Protein AF-A0A7C5WWR6-F1 (afdb_monomer_lite)

Structure (mmCIF, N/CA/C/O backbone):
data_AF-A0A7C5WWR6-F1
#
_entry.id   AF-A0A7C5WWR6-F1
#
loop_
_atom_site.group_PDB
_atom_site.id
_atom_site.type_symbol
_atom_site.label_atom_id
_atom_site.label_alt_id
_atom_site.label_comp_id
_atom_site.label_asym_id
_atom_site.label_entity_id
_atom_site.label_seq_id
_atom_site.pdbx_PDB_ins_code
_atom_site.Cartn_x
_atom_site.Cartn_y
_atom_site.Cartn_z
_atom_site.occupancy
_atom_site.B_iso_or_equiv
_atom_site.auth_seq_id
_atom_site.auth_comp_id
_atom_site.auth_asym_id
_atom_site.auth_atom_id
_atom_site.pdbx_PDB_model_num
ATOM 1 N N . ILE A 1 1 ? 11.546 6.644 -13.800 1.00 79.38 1 ILE A N 1
ATOM 2 C CA . ILE A 1 1 ? 11.078 5.453 -14.559 1.00 79.38 1 ILE A CA 1
ATOM 3 C C . ILE A 1 1 ? 9.575 5.513 -14.790 1.00 79.38 1 ILE A C 1
ATOM 5 O O . ILE A 1 1 ? 9.173 5.461 -15.938 1.00 79.38 1 ILE A O 1
ATOM 9 N N . THR A 1 2 ? 8.762 5.650 -13.738 1.00 78.31 2 THR A N 1
ATOM 10 C CA . THR A 1 2 ? 7.289 5.642 -13.810 1.00 78.31 2 THR A CA 1
ATOM 11 C C . THR A 1 2 ? 6.730 6.646 -14.827 1.00 78.31 2 THR A C 1
ATOM 13 O O . THR A 1 2 ? 6.352 6.255 -15.925 1.00 78.31 2 THR A O 1
ATOM 16 N N . LYS A 1 3 ? 6.723 7.943 -14.511 1.00 72.75 3 LYS A N 1
ATOM 17 C CA . LYS A 1 3 ? 6.164 8.969 -15.404 1.00 72.75 3 LYS A CA 1
ATOM 18 C C . LYS A 1 3 ? 7.031 9.204 -16.639 1.00 72.75 3 LYS A C 1
ATOM 20 O O . LYS A 1 3 ? 6.541 9.127 -17.747 1.00 72.75 3 LYS A O 1
ATOM 25 N N . LEU A 1 4 ? 8.342 9.369 -16.459 1.00 82.75 4 LEU A N 1
ATOM 26 C CA . LEU A 1 4 ? 9.242 9.776 -17.549 1.00 82.75 4 LEU A CA 1
ATOM 27 C C . LEU A 1 4 ? 9.484 8.748 -18.665 1.00 82.75 4 LEU A C 1
ATOM 29 O O . LEU A 1 4 ? 9.979 9.137 -19.713 1.00 82.75 4 LEU A O 1
ATOM 33 N N . LEU A 1 5 ? 9.264 7.450 -18.422 1.00 87.94 5 LEU A N 1
ATOM 34 C CA . LEU A 1 5 ? 9.540 6.415 -19.431 1.00 87.94 5 LEU A CA 1
ATOM 35 C C . LEU A 1 5 ? 8.292 5.638 -19.822 1.00 87.94 5 LEU A C 1
ATOM 37 O O . LEU A 1 5 ? 8.119 5.341 -20.994 1.00 87.94 5 LEU A O 1
ATOM 41 N N . TYR A 1 6 ? 7.440 5.299 -18.853 1.00 89.38 6 TYR A N 1
ATOM 42 C CA . TYR A 1 6 ? 6.195 4.578 -19.126 1.00 89.38 6 TYR A CA 1
ATOM 43 C C . TYR A 1 6 ? 4.992 5.499 -19.333 1.00 89.38 6 TYR A C 1
ATOM 45 O O . TYR A 1 6 ? 3.981 5.039 -19.855 1.00 89.38 6 TYR A O 1
ATOM 53 N N . HIS A 1 7 ? 5.068 6.769 -18.915 1.00 88.50 7 HIS A N 1
ATOM 54 C CA . HIS A 1 7 ? 3.975 7.740 -19.050 1.00 88.50 7 HIS A CA 1
ATOM 55 C C . HIS A 1 7 ? 2.675 7.216 -18.409 1.00 88.50 7 HIS A C 1
ATOM 57 O O . HIS A 1 7 ? 1.573 7.336 -18.946 1.00 88.50 7 HIS A O 1
ATOM 63 N N . PHE A 1 8 ? 2.806 6.550 -17.253 1.00 86.19 8 PHE A N 1
ATOM 64 C CA . PHE A 1 8 ? 1.667 5.947 -16.563 1.00 86.19 8 PHE A CA 1
ATOM 65 C C . PHE A 1 8 ? 0.589 6.986 -16.246 1.00 86.19 8 PHE A C 1
ATOM 67 O O . PHE A 1 8 ? 0.842 7.949 -15.523 1.00 86.19 8 PHE A O 1
ATOM 74 N N . GLY A 1 9 ? -0.635 6.724 -16.711 1.00 79.25 9 GLY A N 1
ATOM 75 C CA . GLY A 1 9 ? -1.789 7.595 -16.480 1.00 79.25 9 GLY A CA 1
ATOM 76 C C . GLY A 1 9 ? -1.890 8.787 -17.436 1.00 79.25 9 GLY A C 1
ATOM 77 O O . GLY A 1 9 ? -2.778 9.613 -17.248 1.00 79.25 9 GLY A O 1
ATOM 78 N N . GLU A 1 10 ? -1.020 8.881 -18.443 1.00 86.38 10 GLU A N 1
ATOM 79 C CA . GLU A 1 10 ? -1.133 9.863 -19.525 1.00 86.38 10 GLU A CA 1
ATOM 80 C C . GLU A 1 10 ? -1.981 9.321 -20.686 1.00 86.38 10 GLU A C 1
ATOM 82 O O . GLU A 1 10 ? -2.217 8.117 -20.791 1.00 86.38 10 GLU A O 1
ATOM 87 N N . ALA A 1 11 ? -2.421 10.211 -21.585 1.00 86.44 11 ALA A N 1
ATOM 88 C CA . ALA A 1 11 ? -3.223 9.843 -22.758 1.00 86.44 11 ALA A CA 1
ATOM 89 C C . ALA A 1 11 ? -2.514 8.831 -23.680 1.00 86.44 11 ALA A C 1
ATOM 91 O O . ALA A 1 11 ? -3.168 8.036 -24.356 1.00 86.44 11 ALA A O 1
ATOM 92 N N . HIS A 1 12 ? -1.178 8.849 -23.686 1.00 86.06 12 HIS A N 1
ATOM 93 C CA . HIS A 1 12 ? -0.341 7.985 -24.510 1.00 86.06 12 HIS A CA 1
ATOM 94 C C . HIS A 1 12 ? 0.735 7.302 -23.648 1.00 86.06 12 HIS A C 1
ATOM 96 O O . HIS A 1 12 ? 1.864 7.791 -23.583 1.00 86.06 12 HIS A O 1
ATOM 102 N N . PRO A 1 13 ? 0.403 6.190 -22.962 1.00 88.25 13 PRO A N 1
ATOM 103 C CA . PRO A 1 13 ? 1.388 5.413 -22.219 1.00 88.25 13 PRO A CA 1
ATOM 104 C C . PRO A 1 13 ? 2.408 4.772 -23.169 1.00 88.25 13 PRO A C 1
ATOM 106 O O . PRO A 1 13 ? 2.087 4.406 -24.301 1.00 88.25 13 PRO A O 1
ATOM 109 N N . ALA A 1 14 ? 3.634 4.591 -22.687 1.00 89.62 14 ALA A N 1
ATOM 110 C CA . ALA A 1 14 ? 4.753 4.080 -23.468 1.00 89.62 14 ALA A CA 1
ATOM 111 C C . ALA A 1 14 ? 5.254 2.726 -22.945 1.00 89.62 14 ALA A C 1
ATOM 113 O O . ALA A 1 14 ? 5.143 2.409 -21.760 1.00 89.62 14 ALA A O 1
ATOM 114 N N . SER A 1 15 ? 5.845 1.938 -23.846 1.00 91.75 15 SER A N 1
ATOM 115 C CA . SER A 1 15 ? 6.602 0.726 -23.518 1.00 91.75 15 SER A CA 1
ATOM 116 C C . SER A 1 15 ? 8.089 1.001 -23.790 1.00 91.75 15 SER A C 1
ATOM 118 O O . SER A 1 15 ? 8.543 0.876 -24.930 1.00 91.75 15 SER A O 1
ATOM 120 N N . PRO A 1 16 ? 8.844 1.487 -22.788 1.00 90.38 16 PRO A N 1
ATOM 121 C CA . PRO A 1 16 ? 10.251 1.824 -22.949 1.00 90.38 16 PRO A CA 1
ATOM 122 C C . PRO A 1 16 ?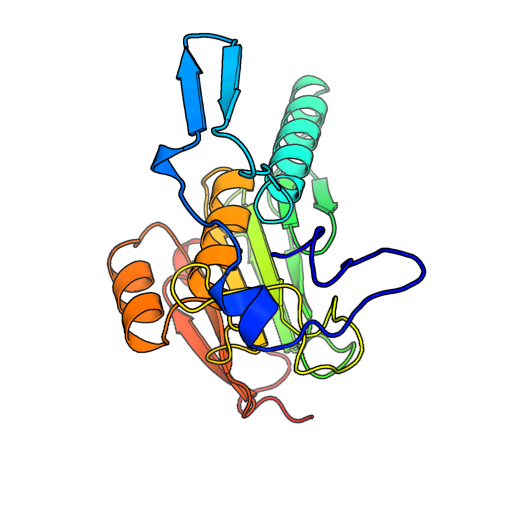 11.101 0.572 -23.174 1.00 90.38 16 PRO A C 1
ATOM 124 O O . PRO A 1 16 ? 10.865 -0.485 -22.585 1.00 90.38 16 PRO A O 1
ATOM 127 N N . ASP A 1 17 ? 12.145 0.706 -23.989 1.00 90.56 17 ASP A N 1
ATOM 128 C CA . ASP A 1 17 ? 13.086 -0.385 -24.204 1.00 90.56 17 ASP A CA 1
ATOM 129 C C . ASP A 1 17 ? 13.947 -0.673 -22.953 1.00 90.56 17 ASP A C 1
ATOM 131 O O . ASP A 1 17 ? 14.063 0.122 -22.011 1.00 90.56 17 ASP A O 1
ATOM 135 N N . LYS A 1 18 ? 14.593 -1.846 -22.943 1.00 86.81 18 LYS A N 1
ATOM 136 C CA . LYS A 1 18 ? 15.440 -2.275 -21.818 1.00 86.81 18 LYS A CA 1
ATOM 137 C C . LYS A 1 18 ? 16.597 -1.311 -21.546 1.00 86.81 18 LYS A C 1
ATOM 139 O O . LYS A 1 18 ? 16.983 -1.149 -20.390 1.00 86.81 18 LYS A O 1
ATOM 144 N N . LYS A 1 19 ? 17.152 -0.683 -22.585 1.00 89.88 19 LYS A N 1
ATOM 145 C CA . LYS A 1 19 ? 18.302 0.220 -22.467 1.00 89.88 19 LYS A CA 1
ATOM 146 C C . LYS A 1 19 ? 17.891 1.513 -21.760 1.00 89.88 19 LYS A C 1
ATOM 148 O O . LYS A 1 19 ? 18.599 1.963 -20.863 1.00 89.88 19 LYS A O 1
ATOM 153 N N . ALA A 1 20 ? 16.727 2.066 -22.091 1.00 90.69 20 ALA A N 1
ATOM 154 C CA . ALA A 1 20 ? 16.145 3.228 -21.431 1.00 90.69 20 ALA A CA 1
ATOM 155 C C . ALA A 1 20 ? 15.875 2.958 -19.942 1.00 90.69 20 ALA A C 1
ATOM 157 O O . ALA A 1 20 ? 16.211 3.787 -19.097 1.00 90.69 20 ALA A O 1
ATOM 158 N N . LEU A 1 21 ? 15.343 1.777 -19.604 1.00 89.25 21 LEU A N 1
ATOM 159 C CA . LEU A 1 21 ? 15.107 1.371 -18.212 1.00 89.25 21 LEU A CA 1
ATOM 160 C C . LEU A 1 21 ? 16.404 1.213 -17.413 1.00 89.25 21 LEU A C 1
ATOM 162 O O . LEU A 1 21 ? 16.495 1.692 -16.282 1.00 89.25 21 LEU A O 1
ATOM 166 N N . GLN A 1 22 ? 17.419 0.577 -17.998 1.00 86.06 22 GLN A N 1
ATOM 167 C CA . GLN A 1 22 ? 18.720 0.382 -17.351 1.00 86.06 22 GLN A CA 1
ATOM 168 C C . GLN A 1 22 ? 19.437 1.713 -17.103 1.00 86.06 22 GLN A C 1
ATOM 170 O O . GLN A 1 22 ? 19.956 1.929 -16.005 1.00 86.06 22 GLN A O 1
ATOM 175 N N . ASN A 1 23 ? 19.387 2.620 -18.081 1.00 89.19 23 ASN A N 1
ATOM 176 C CA . ASN A 1 23 ? 20.006 3.944 -18.011 1.00 89.19 23 ASN A CA 1
ATOM 177 C C . ASN A 1 23 ? 19.227 4.942 -17.145 1.00 89.19 23 ASN A C 1
ATOM 179 O O . ASN A 1 23 ? 19.713 6.046 -16.886 1.00 89.19 23 ASN A O 1
ATOM 183 N N . ALA A 1 24 ? 18.020 4.591 -16.698 1.00 88.50 24 ALA A N 1
ATOM 184 C CA . ALA A 1 24 ? 17.224 5.468 -15.865 1.00 88.50 24 ALA A CA 1
ATOM 185 C C . ALA A 1 24 ? 17.928 5.732 -14.529 1.00 88.50 24 ALA A C 1
ATOM 187 O O . ALA A 1 24 ? 18.206 4.807 -13.754 1.00 88.50 24 ALA A O 1
ATOM 188 N N . LYS A 1 25 ? 18.160 7.016 -14.238 1.00 87.12 25 LYS A N 1
ATOM 189 C CA . LYS A 1 25 ? 18.700 7.455 -12.952 1.00 87.12 25 LYS A CA 1
ATOM 190 C C . LYS A 1 25 ? 17.734 7.105 -11.825 1.00 87.12 25 LYS A C 1
ATOM 192 O O . LYS A 1 25 ? 16.543 7.415 -11.881 1.00 87.12 25 LYS A O 1
ATOM 197 N N . ARG A 1 26 ? 18.273 6.440 -10.807 1.00 87.38 26 ARG A N 1
ATOM 198 C CA . ARG A 1 26 ? 17.562 5.944 -9.630 1.00 87.38 26 ARG A CA 1
ATOM 199 C C . ARG A 1 26 ? 18.498 6.082 -8.439 1.00 87.38 26 ARG A C 1
ATOM 201 O O . ARG A 1 26 ? 19.376 5.247 -8.255 1.00 87.38 26 ARG A O 1
ATOM 208 N N . ASN A 1 27 ? 18.352 7.154 -7.678 1.00 87.94 27 ASN A N 1
ATOM 209 C CA . ASN A 1 27 ? 19.149 7.342 -6.479 1.00 87.94 27 ASN A CA 1
ATOM 210 C C . ASN A 1 27 ? 18.347 8.128 -5.448 1.00 87.94 27 ASN A C 1
ATOM 212 O O . ASN A 1 27 ? 18.032 9.291 -5.686 1.00 87.94 27 ASN A O 1
ATOM 216 N N . ILE A 1 28 ? 18.017 7.487 -4.327 1.00 89.06 28 ILE A N 1
ATOM 217 C CA . ILE A 1 28 ? 17.322 8.160 -3.228 1.00 89.06 28 ILE A CA 1
ATOM 218 C C . ILE A 1 28 ? 18.249 9.127 -2.484 1.00 89.06 28 ILE A C 1
ATOM 220 O O . ILE A 1 28 ? 17.787 10.156 -2.012 1.00 89.06 28 ILE A O 1
ATOM 224 N N . GLU A 1 29 ? 19.559 8.863 -2.480 1.00 92.69 29 GLU A N 1
ATOM 225 C CA . GLU A 1 29 ? 20.577 9.755 -1.906 1.00 92.69 29 GLU A CA 1
ATOM 226 C C . GLU A 1 29 ? 20.778 11.025 -2.748 1.00 92.69 29 GLU A C 1
ATOM 228 O O . GLU A 1 29 ? 21.385 11.987 -2.295 1.00 92.69 29 GLU A O 1
ATOM 233 N N . GLY A 1 30 ? 20.238 11.054 -3.972 1.00 92.75 30 GLY A N 1
ATOM 234 C CA . GLY A 1 30 ? 20.200 12.252 -4.809 1.00 92.75 30 GLY A CA 1
ATOM 235 C C . GLY A 1 30 ? 19.080 13.228 -4.436 1.00 92.75 30 GLY A C 1
ATOM 236 O O . GLY A 1 30 ? 18.842 14.172 -5.189 1.00 92.75 30 GLY A O 1
ATOM 237 N N . ILE A 1 31 ? 18.349 12.982 -3.343 1.00 94.69 31 ILE A N 1
ATOM 238 C CA . ILE A 1 31 ? 17.345 13.886 -2.773 1.00 94.69 31 ILE A CA 1
ATOM 239 C C . ILE A 1 31 ? 17.930 14.488 -1.496 1.00 94.69 31 ILE A C 1
ATOM 241 O O . ILE A 1 31 ? 18.272 13.772 -0.560 1.00 94.69 31 ILE A O 1
ATOM 245 N N . HIS A 1 32 ? 18.001 15.814 -1.454 1.00 95.06 32 HIS A N 1
ATOM 246 C CA . HIS A 1 32 ? 18.560 16.588 -0.351 1.00 95.06 32 HIS A CA 1
ATOM 247 C C . HIS A 1 32 ? 17.439 17.386 0.308 1.00 95.06 32 HIS A C 1
ATOM 249 O O . HIS A 1 32 ? 16.695 18.086 -0.386 1.00 95.06 32 HIS A O 1
ATOM 255 N N . ILE A 1 33 ? 17.320 17.282 1.629 1.00 95.69 33 ILE A N 1
ATOM 256 C CA . ILE A 1 33 ? 16.304 17.978 2.423 1.00 95.69 33 ILE A CA 1
ATOM 257 C C . ILE A 1 33 ? 17.025 18.857 3.444 1.00 95.69 33 ILE A C 1
ATOM 259 O O . ILE A 1 33 ? 17.816 18.348 4.235 1.00 95.69 33 ILE A O 1
ATOM 263 N N . ASP A 1 34 ? 16.740 20.157 3.419 1.00 96.00 34 ASP A N 1
ATOM 264 C CA . ASP A 1 34 ? 17.253 21.145 4.370 1.00 96.00 34 ASP A CA 1
ATOM 265 C C . ASP A 1 34 ? 16.095 22.019 4.872 1.00 96.00 34 ASP A C 1
ATOM 267 O O . ASP A 1 34 ? 15.574 22.880 4.156 1.00 96.00 34 ASP A O 1
ATOM 271 N N . GLY A 1 35 ? 15.619 21.724 6.084 1.00 94.81 35 GLY A N 1
ATOM 272 C CA . GLY A 1 35 ? 14.409 22.322 6.642 1.00 94.81 35 GLY A CA 1
ATOM 273 C C . GLY A 1 35 ? 13.193 22.109 5.733 1.00 94.81 35 GLY A C 1
ATOM 274 O O . GLY A 1 35 ? 12.715 20.990 5.558 1.00 94.81 35 GLY A O 1
ATOM 275 N N . THR A 1 36 ? 12.684 23.199 5.159 1.00 94.12 36 THR A N 1
ATOM 276 C CA . THR A 1 36 ? 11.547 23.204 4.220 1.00 94.12 36 THR A CA 1
ATOM 277 C C . THR A 1 36 ? 11.968 23.194 2.748 1.00 94.12 36 THR A C 1
ATOM 279 O O . THR A 1 36 ? 11.109 23.174 1.866 1.00 94.12 36 THR A O 1
ATOM 282 N N . SER A 1 37 ? 13.271 23.207 2.463 1.00 95.25 37 SER A N 1
ATOM 283 C CA . SER A 1 37 ? 13.810 23.186 1.105 1.00 95.25 37 SER A CA 1
ATOM 284 C C . SER A 1 37 ? 14.134 21.760 0.670 1.00 95.25 37 SER A C 1
ATOM 286 O O . SER A 1 37 ? 14.788 21.007 1.390 1.00 95.25 37 SER A O 1
ATOM 288 N N . ILE A 1 38 ? 13.703 21.395 -0.540 1.00 95.06 38 ILE A N 1
ATOM 289 C CA . ILE A 1 38 ? 14.001 20.099 -1.162 1.00 95.06 38 ILE A CA 1
ATOM 290 C C . ILE A 1 38 ? 14.720 20.350 -2.486 1.00 95.06 38 ILE A C 1
ATOM 292 O O . ILE A 1 38 ? 14.221 21.082 -3.343 1.00 95.06 38 ILE A O 1
ATOM 296 N N . ARG A 1 39 ? 15.878 19.712 -2.677 1.00 94.62 39 ARG A N 1
ATOM 297 C CA . ARG A 1 39 ? 16.645 19.739 -3.931 1.00 94.62 39 ARG A CA 1
ATOM 298 C C . ARG A 1 39 ? 16.892 18.316 -4.417 1.00 94.62 39 ARG A C 1
ATOM 300 O O . ARG A 1 39 ? 17.170 17.431 -3.614 1.00 94.62 39 ARG A O 1
ATOM 307 N N . SER A 1 40 ? 16.846 18.097 -5.729 1.00 94.69 40 SER A N 1
ATOM 308 C CA . SER A 1 40 ? 17.265 16.832 -6.335 1.00 94.69 40 SER A CA 1
ATOM 309 C C . SER A 1 40 ? 18.478 17.010 -7.245 1.00 94.69 40 SER A C 1
ATOM 311 O O . SER A 1 40 ? 18.705 18.074 -7.829 1.00 94.69 40 SER A O 1
ATOM 313 N N . ASP A 1 41 ? 19.275 15.955 -7.368 1.00 94.06 41 ASP A N 1
ATOM 314 C CA . ASP A 1 41 ? 20.349 15.889 -8.349 1.00 94.06 41 ASP A CA 1
ATOM 315 C C . ASP A 1 41 ? 19.797 15.882 -9.781 1.00 94.06 41 ASP A C 1
ATOM 317 O O . ASP A 1 41 ? 18.680 15.435 -10.061 1.00 94.06 41 ASP A O 1
ATOM 321 N N . LYS A 1 42 ? 20.616 16.335 -10.739 1.00 90.00 42 LYS A N 1
ATOM 322 C CA . LYS A 1 42 ? 20.213 16.440 -12.147 1.00 90.00 42 LYS A CA 1
ATOM 323 C C . LYS A 1 42 ? 19.708 15.100 -12.694 1.00 90.00 42 LYS A C 1
ATOM 325 O O . LYS A 1 42 ? 20.470 14.136 -12.834 1.00 90.00 42 LYS A O 1
ATOM 330 N N . GLY A 1 43 ? 18.444 15.085 -13.113 1.00 85.56 43 GLY A N 1
ATOM 331 C CA . GLY A 1 43 ? 17.775 13.919 -13.695 1.00 85.56 43 GLY A CA 1
ATOM 332 C C . GLY A 1 43 ? 17.117 12.984 -12.674 1.00 85.56 43 GLY A C 1
ATOM 333 O O . GLY A 1 43 ? 16.598 11.947 -13.081 1.00 85.56 43 GLY A O 1
ATOM 334 N N . ILE A 1 44 ? 17.119 13.331 -11.382 1.00 88.94 44 ILE A N 1
ATOM 335 C CA . ILE A 1 44 ? 16.269 12.698 -10.368 1.00 88.94 44 ILE A CA 1
ATOM 336 C C . ILE A 1 44 ? 14.945 13.457 -10.294 1.00 88.94 44 ILE A C 1
ATOM 338 O O . ILE A 1 44 ? 14.912 14.664 -10.052 1.00 88.94 44 ILE A O 1
ATOM 342 N N . VAL A 1 45 ? 13.850 12.725 -10.492 1.00 87.81 45 VAL A N 1
ATOM 343 C CA . VAL A 1 45 ? 12.481 13.235 -10.387 1.00 87.81 45 VAL A CA 1
ATOM 344 C C . VAL A 1 45 ? 11.779 12.521 -9.247 1.00 87.81 45 VAL A C 1
ATOM 346 O O . VAL A 1 45 ? 11.837 11.294 -9.151 1.00 87.81 45 VAL A O 1
ATOM 349 N N . ILE A 1 46 ? 11.118 13.304 -8.400 1.00 88.94 46 ILE A N 1
ATOM 350 C CA . ILE A 1 46 ? 10.352 12.809 -7.261 1.00 88.94 46 ILE A CA 1
ATOM 351 C C . ILE A 1 46 ? 8.934 12.488 -7.735 1.00 88.94 46 ILE A C 1
ATOM 353 O O . ILE A 1 46 ? 8.261 13.321 -8.340 1.00 88.94 46 ILE A O 1
ATOM 357 N N . ASP A 1 47 ? 8.486 11.269 -7.452 1.00 89.56 47 ASP A N 1
ATOM 358 C CA . ASP A 1 47 ? 7.123 10.809 -7.702 1.00 89.56 47 ASP A CA 1
ATOM 359 C C . ASP A 1 47 ? 6.562 10.235 -6.401 1.00 89.56 47 ASP A C 1
ATOM 361 O O . ASP A 1 47 ? 7.073 9.248 -5.875 1.00 89.56 47 ASP A O 1
ATOM 365 N N . LEU A 1 48 ? 5.517 10.873 -5.876 1.00 91.38 48 LEU A N 1
ATOM 366 C CA . LEU A 1 48 ? 4.874 10.484 -4.623 1.00 91.38 48 LEU A CA 1
ATOM 367 C C . LEU A 1 48 ? 3.701 9.518 -4.844 1.00 91.38 48 LEU A C 1
ATOM 369 O O . LEU A 1 48 ? 2.928 9.283 -3.922 1.00 91.38 48 LEU A O 1
ATOM 373 N N . GLY A 1 49 ? 3.530 8.938 -6.038 1.00 89.69 49 GLY A N 1
ATOM 374 C CA . GLY A 1 49 ? 2.388 8.066 -6.347 1.00 89.69 49 GLY A CA 1
ATOM 375 C C . GLY A 1 49 ? 2.212 6.851 -5.418 1.00 89.69 49 GLY A C 1
ATOM 376 O O . GLY A 1 49 ? 1.081 6.400 -5.225 1.00 89.69 49 GLY A O 1
ATOM 377 N N . GLY A 1 50 ? 3.303 6.358 -4.821 1.00 91.12 50 GLY A N 1
ATOM 378 C CA . GLY A 1 50 ? 3.307 5.222 -3.888 1.00 91.12 50 GLY A CA 1
ATOM 379 C C . GLY A 1 50 ? 3.087 5.569 -2.410 1.00 91.12 50 GLY A C 1
ATOM 380 O O . GLY A 1 50 ? 3.259 4.697 -1.574 1.00 91.12 50 GLY A O 1
ATOM 381 N N . MET A 1 51 ? 2.800 6.830 -2.069 1.00 94.56 51 MET A N 1
ATOM 382 C CA . MET A 1 51 ? 2.479 7.237 -0.683 1.00 94.56 51 MET A CA 1
ATOM 383 C C . MET A 1 51 ? 1.523 8.436 -0.582 1.00 94.56 51 MET A C 1
ATOM 385 O O . MET A 1 51 ? 0.936 8.707 0.463 1.00 94.56 51 MET A O 1
ATOM 389 N N . GLY A 1 52 ? 1.387 9.212 -1.659 1.00 95.25 52 GLY A N 1
ATOM 390 C CA . GLY A 1 52 ? 0.663 10.480 -1.661 1.00 95.25 52 GLY A CA 1
ATOM 391 C C . GLY A 1 52 ? -0.846 10.316 -1.503 1.00 95.25 52 GLY A C 1
ATOM 392 O O . GLY A 1 52 ? -1.504 11.226 -1.006 1.00 95.25 52 GLY A O 1
ATOM 393 N N . LYS A 1 53 ? -1.396 9.158 -1.887 1.00 95.44 53 LYS A N 1
ATOM 394 C CA . LYS A 1 53 ? -2.820 8.853 -1.701 1.00 95.44 53 LYS A CA 1
ATOM 395 C C . LYS A 1 53 ? -3.093 8.586 -0.225 1.00 95.44 53 LYS A C 1
ATOM 397 O O . LYS A 1 53 ? -3.989 9.219 0.328 1.00 95.44 53 LYS A O 1
ATOM 402 N N . GLY A 1 54 ? -2.256 7.768 0.420 1.00 97.31 54 GLY A N 1
ATOM 403 C CA . GLY A 1 54 ? -2.304 7.574 1.868 1.00 97.31 54 GLY A CA 1
ATOM 404 C C . GLY A 1 54 ? -2.170 8.887 2.643 1.00 97.31 54 GLY A C 1
ATOM 405 O O . GLY A 1 54 ? -2.958 9.149 3.548 1.00 97.31 54 GLY A O 1
ATOM 406 N N . TYR A 1 55 ? -1.279 9.785 2.210 1.00 97.94 55 TYR A N 1
ATOM 407 C CA . TYR A 1 55 ? -1.165 11.126 2.798 1.00 97.94 55 TYR A CA 1
ATOM 408 C C . TYR A 1 55 ? -2.435 11.969 2.651 1.00 97.94 55 TYR A C 1
ATOM 410 O O . TYR A 1 55 ? -2.875 12.599 3.614 1.00 97.94 55 TYR A O 1
ATOM 418 N N . ALA A 1 56 ? -3.054 11.980 1.469 1.00 98.06 56 ALA A N 1
ATOM 419 C CA . ALA A 1 56 ? -4.309 12.697 1.255 1.00 98.06 56 ALA A CA 1
ATOM 420 C C . ALA A 1 56 ? -5.443 12.134 2.131 1.00 98.06 56 ALA A C 1
ATOM 422 O O . ALA A 1 56 ? -6.212 12.902 2.710 1.00 98.06 56 ALA A O 1
ATOM 423 N N . VAL A 1 57 ? -5.509 10.807 2.269 1.00 97.81 57 VAL A N 1
ATOM 424 C CA . VAL A 1 57 ? -6.460 10.113 3.147 1.00 97.81 57 VAL A CA 1
ATOM 425 C C . VAL A 1 57 ? -6.249 10.508 4.611 1.00 97.81 57 VAL A C 1
ATOM 427 O O . VAL A 1 57 ? -7.218 10.847 5.292 1.00 97.81 57 VAL A O 1
ATOM 430 N N . ASP A 1 58 ? -5.000 10.543 5.081 1.00 97.69 58 ASP A N 1
ATOM 431 C CA . ASP A 1 58 ? -4.673 10.976 6.442 1.00 97.69 58 ASP A CA 1
ATOM 432 C C . ASP A 1 58 ? -5.095 12.427 6.691 1.00 97.69 58 ASP A C 1
ATOM 434 O O . ASP A 1 58 ? -5.729 12.728 7.703 1.00 97.69 58 ASP A O 1
ATOM 438 N N . LYS A 1 59 ? -4.797 13.335 5.753 1.00 98.19 59 LYS A N 1
ATOM 439 C CA . LYS A 1 59 ? -5.174 14.751 5.870 1.00 98.19 59 LYS A CA 1
ATOM 440 C C . LYS A 1 59 ? -6.682 14.957 5.890 1.00 98.19 59 LYS A C 1
ATOM 442 O O . LYS A 1 59 ? -7.169 15.731 6.711 1.00 98.19 59 LYS A O 1
ATOM 447 N N . ALA A 1 60 ? -7.418 14.249 5.040 1.00 98.19 60 ALA A N 1
ATOM 448 C CA . ALA A 1 60 ? -8.874 14.304 5.044 1.00 98.19 60 ALA A CA 1
ATOM 449 C C . ALA A 1 60 ? -9.462 13.747 6.352 1.00 98.19 60 ALA A C 1
ATOM 451 O O . ALA A 1 60 ? -10.394 14.334 6.897 1.00 98.19 60 ALA A O 1
ATOM 452 N N . ALA A 1 61 ? -8.900 12.665 6.899 1.00 97.00 61 ALA A N 1
ATOM 453 C CA . ALA A 1 61 ? -9.346 12.119 8.178 1.00 97.00 61 ALA A CA 1
ATOM 454 C C . ALA A 1 61 ? -9.092 13.084 9.349 1.00 97.00 61 ALA A C 1
ATOM 456 O O . ALA A 1 61 ? -9.978 13.262 10.183 1.00 97.00 61 ALA A O 1
ATOM 457 N N . VAL A 1 62 ? -7.925 13.741 9.387 1.00 96.75 62 VAL A N 1
ATOM 458 C CA . VAL A 1 62 ? -7.614 14.784 10.384 1.00 96.75 62 VAL A CA 1
ATOM 459 C C . VAL A 1 62 ? -8.604 15.942 10.283 1.00 96.75 62 VAL A C 1
ATOM 461 O O . VAL A 1 62 ? -9.213 16.296 11.286 1.00 96.75 62 VAL A O 1
ATOM 464 N N . PHE A 1 63 ? -8.838 16.463 9.075 1.00 98.06 63 PHE A N 1
ATOM 465 C CA . PHE A 1 63 ? -9.800 17.544 8.853 1.00 98.06 63 PHE A CA 1
ATOM 466 C C . PHE A 1 63 ? -11.201 17.183 9.368 1.00 98.06 63 PHE A C 1
ATOM 468 O O . PHE A 1 63 ? -11.836 17.974 10.061 1.00 98.06 63 PHE A O 1
ATOM 475 N N . LEU A 1 64 ? -11.690 15.976 9.070 1.00 97.50 64 LEU A N 1
ATOM 476 C CA . LEU A 1 64 ? -13.001 15.519 9.541 1.00 97.50 64 LEU A CA 1
ATOM 477 C C . LEU A 1 64 ? -13.046 15.388 11.068 1.00 97.50 64 LEU A C 1
ATOM 479 O O . LEU A 1 64 ? -14.046 15.753 11.686 1.00 97.50 64 LEU A O 1
ATOM 483 N N . HIS A 1 65 ? -11.963 14.910 11.680 1.00 94.00 65 HIS A N 1
ATOM 484 C CA . HIS A 1 65 ? -11.858 14.816 13.132 1.00 94.00 65 HIS A CA 1
ATOM 485 C C . HIS A 1 65 ? -11.914 16.197 13.804 1.00 94.00 65 HIS A C 1
ATOM 487 O O . HIS A 1 65 ? -12.667 16.377 14.759 1.00 94.00 65 HIS A O 1
ATOM 493 N N . GLU A 1 66 ? -11.207 17.190 13.255 1.00 97.00 66 GLU A N 1
ATOM 494 C CA . GLU A 1 66 ? -11.250 18.592 13.707 1.00 97.00 66 GLU A CA 1
ATOM 495 C C . GLU A 1 66 ? -12.656 19.210 13.590 1.00 97.00 66 GLU A C 1
ATOM 497 O O . GLU A 1 66 ? -12.995 20.130 14.330 1.00 97.00 66 GLU A O 1
ATOM 502 N N . HIS A 1 67 ? -13.507 18.663 12.716 1.00 98.06 67 HIS A N 1
ATOM 503 C CA . HIS A 1 67 ? -14.910 19.056 12.543 1.00 98.06 67 HIS A CA 1
ATOM 504 C C . HIS A 1 67 ? -15.894 18.145 13.301 1.00 98.06 67 HIS A C 1
ATOM 506 O O . HIS A 1 67 ? -17.075 18.077 12.959 1.00 98.06 67 HIS A O 1
ATOM 512 N N . ASN A 1 68 ? -15.430 17.464 14.354 1.00 97.56 68 ASN A N 1
ATOM 513 C CA . ASN A 1 68 ? -16.231 16.618 15.248 1.00 97.56 68 ASN A CA 1
ATOM 514 C C . ASN A 1 68 ? -16.911 15.414 14.569 1.00 97.56 68 ASN A C 1
ATOM 516 O O . ASN A 1 68 ? -17.882 14.862 15.095 1.00 97.56 68 ASN A O 1
ATOM 520 N N . VAL A 1 69 ? -16.400 14.955 13.424 1.00 97.62 69 VAL A N 1
ATOM 521 C CA . VAL A 1 69 ? -16.850 13.692 12.829 1.00 97.62 69 VAL A CA 1
ATOM 522 C C . VAL A 1 69 ? -16.283 12.534 13.648 1.00 97.62 69 VAL A C 1
ATOM 524 O O . VAL A 1 69 ? -15.072 12.338 13.730 1.00 97.62 69 VAL A O 1
ATOM 527 N N . SER A 1 70 ? -17.172 11.748 14.254 1.00 94.00 70 SER A N 1
ATOM 528 C CA . SER A 1 70 ? -16.814 10.644 15.157 1.00 94.00 70 SER A CA 1
ATOM 529 C C . SER A 1 70 ? -16.901 9.257 14.516 1.00 94.00 70 SER A C 1
ATOM 531 O O . SER A 1 70 ? -16.368 8.291 15.066 1.00 94.00 70 SER A O 1
ATOM 533 N N . ARG A 1 71 ? -17.563 9.139 13.355 1.00 95.94 71 ARG A N 1
ATOM 534 C CA . ARG A 1 71 ? -17.644 7.891 12.591 1.00 95.94 71 ARG A CA 1
ATOM 535 C C . ARG A 1 71 ? -17.674 8.141 11.086 1.00 95.94 71 ARG A C 1
ATOM 537 O O . ARG A 1 71 ? -18.454 8.962 10.614 1.00 95.94 71 ARG A O 1
ATOM 544 N N . GLY A 1 72 ? -16.871 7.401 10.330 1.00 95.31 72 GLY A N 1
ATOM 545 C CA . GLY A 1 72 ? -16.793 7.519 8.879 1.00 95.31 72 GLY A CA 1
ATOM 546 C C . GLY A 1 72 ? -15.666 6.688 8.272 1.00 95.31 72 GLY A C 1
ATOM 547 O O . GLY A 1 72 ? -14.900 6.024 8.966 1.00 95.31 72 GLY A O 1
ATOM 548 N N . ILE A 1 73 ? -15.574 6.725 6.946 1.00 97.31 73 ILE A N 1
ATOM 549 C CA . ILE A 1 73 ? -14.503 6.088 6.182 1.00 97.31 73 ILE A CA 1
ATOM 550 C C . ILE A 1 73 ? -14.029 7.101 5.145 1.00 97.31 73 ILE A C 1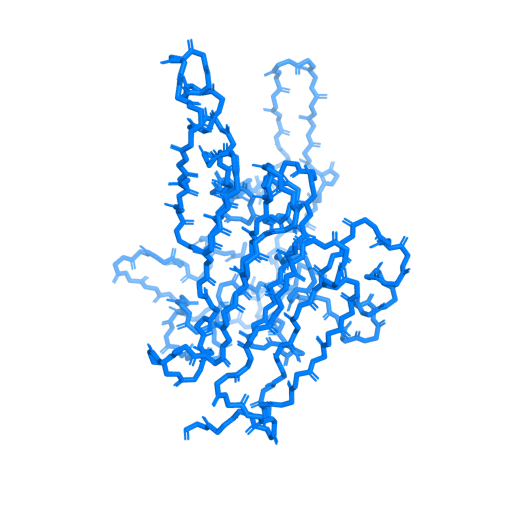
ATOM 552 O O . ILE A 1 73 ? -14.823 7.571 4.333 1.00 97.31 73 ILE A O 1
ATOM 556 N N . VAL A 1 74 ? -12.739 7.418 5.160 1.00 98.00 74 VAL A N 1
ATOM 557 C CA . VAL A 1 74 ? -12.075 8.147 4.078 1.00 98.00 74 VAL A CA 1
ATOM 558 C C . VAL A 1 74 ? -11.426 7.114 3.174 1.00 98.00 74 VAL A C 1
ATOM 560 O O . VAL A 1 74 ? -10.664 6.285 3.662 1.00 98.00 74 VAL A O 1
ATOM 563 N N . ALA A 1 75 ? -11.723 7.144 1.876 1.00 96.50 75 ALA A N 1
ATOM 564 C CA . ALA A 1 75 ? -11.196 6.177 0.922 1.00 96.50 75 ALA A CA 1
ATOM 565 C C . ALA A 1 75 ? -10.741 6.856 -0.374 1.00 96.50 75 ALA A C 1
ATOM 567 O O . ALA A 1 75 ? -11.495 7.614 -0.983 1.00 96.50 75 ALA A O 1
ATOM 568 N N . LEU A 1 76 ? -9.529 6.538 -0.826 1.00 95.19 76 LEU A N 1
ATOM 569 C CA . LEU A 1 76 ? -8.969 7.017 -2.083 1.00 95.19 76 LEU A CA 1
ATOM 570 C C . LEU A 1 76 ? -8.199 5.892 -2.777 1.00 95.19 76 LEU A C 1
ATOM 572 O O . LEU A 1 76 ? -7.087 5.550 -2.401 1.00 95.19 76 LEU A O 1
ATOM 576 N N . SER A 1 77 ? -8.777 5.329 -3.840 1.00 88.81 77 SER A N 1
ATOM 577 C CA . SER A 1 77 ? -8.095 4.365 -4.722 1.00 88.81 77 SER A CA 1
ATOM 578 C C . SER A 1 77 ? -7.494 3.125 -4.021 1.00 88.81 77 SER A C 1
ATOM 580 O O . SER A 1 77 ? -6.489 2.593 -4.489 1.00 88.81 77 SER A O 1
ATOM 582 N N . GLY A 1 78 ? -8.124 2.632 -2.951 1.00 89.25 78 GLY A N 1
ATOM 583 C CA . GLY A 1 78 ? -7.658 1.461 -2.189 1.00 89.25 78 GLY A CA 1
ATOM 584 C C . GLY A 1 78 ? -6.939 1.803 -0.881 1.00 89.25 78 GLY A C 1
ATOM 585 O O . GLY A 1 78 ? -6.752 0.911 -0.057 1.00 89.25 78 GLY A O 1
ATOM 586 N N . ASP A 1 79 ? -6.614 3.079 -0.668 1.00 97.56 79 ASP A N 1
ATOM 587 C CA . ASP A 1 79 ? -6.161 3.622 0.611 1.00 97.56 79 ASP A CA 1
ATOM 588 C C . ASP A 1 79 ? -7.367 4.062 1.435 1.00 97.56 79 ASP A C 1
ATOM 590 O O . ASP A 1 79 ? -8.216 4.811 0.951 1.00 97.56 79 ASP A O 1
ATOM 594 N N . ILE A 1 80 ? -7.481 3.561 2.660 1.00 97.94 80 ILE A N 1
ATOM 595 C CA . ILE A 1 80 ? -8.638 3.736 3.531 1.00 97.94 80 ILE A CA 1
ATOM 596 C C . ILE A 1 80 ? -8.191 4.114 4.943 1.00 97.94 80 ILE A C 1
ATOM 598 O O . ILE A 1 80 ? -7.403 3.404 5.566 1.00 97.94 80 ILE A O 1
ATOM 602 N N . ARG A 1 81 ? -8.762 5.184 5.496 1.00 98.00 81 ARG A N 1
ATOM 603 C CA . ARG A 1 81 ? -8.662 5.520 6.919 1.00 98.00 81 ARG A CA 1
ATOM 604 C C . ARG A 1 81 ? -10.049 5.508 7.531 1.00 98.00 81 ARG A C 1
ATOM 606 O O . ARG A 1 81 ? -10.949 6.229 7.096 1.00 98.00 81 ARG A O 1
ATOM 613 N N . CYS A 1 82 ? -10.213 4.674 8.543 1.00 97.31 82 CYS A N 1
ATOM 614 C CA . CYS A 1 82 ? -11.426 4.640 9.334 1.00 97.31 82 CYS A CA 1
ATOM 615 C C . CYS A 1 82 ? -11.399 5.757 10.377 1.00 97.31 82 CYS A C 1
ATOM 617 O O . CYS A 1 82 ? -10.362 6.036 10.979 1.00 97.31 82 CYS A O 1
ATOM 619 N N . ILE A 1 83 ? -12.548 6.401 10.551 1.00 96.75 83 ILE A N 1
ATOM 620 C CA . ILE A 1 83 ? -12.844 7.312 11.651 1.00 96.75 83 ILE A CA 1
ATOM 621 C C . ILE A 1 83 ? -13.840 6.548 12.513 1.00 96.75 83 ILE A C 1
ATOM 623 O O . ILE A 1 83 ? -14.958 6.283 12.070 1.00 96.75 83 ILE A O 1
ATOM 627 N N . GLY A 1 84 ? -13.433 6.118 13.700 1.00 94.81 84 GLY A N 1
ATOM 628 C CA . GLY A 1 84 ? -14.197 5.114 14.438 1.00 94.81 84 GLY A CA 1
ATOM 629 C C . GLY A 1 84 ? -14.201 3.735 13.756 1.00 94.81 84 GLY A C 1
ATOM 630 O O . GLY A 1 84 ? -13.560 3.483 12.736 1.00 94.81 84 GLY A O 1
ATOM 631 N N . GLU A 1 85 ? -14.936 2.794 14.339 1.00 94.50 85 GLU A N 1
ATOM 632 C CA . GLU A 1 85 ? -15.021 1.447 13.775 1.00 94.50 85 GLU A CA 1
ATOM 633 C C . GLU A 1 85 ? -15.634 1.444 12.372 1.00 94.50 85 GLU A C 1
ATOM 635 O O . GLU A 1 85 ? -16.596 2.159 12.077 1.00 94.50 85 GLU A O 1
ATOM 640 N N . CYS A 1 86 ? -15.103 0.580 11.515 1.00 96.06 86 CYS A N 1
ATOM 641 C CA . CYS A 1 86 ? -15.502 0.484 10.125 1.00 96.06 86 CYS A CA 1
ATOM 642 C C . CYS A 1 86 ? -15.624 -0.968 9.684 1.00 96.06 86 CYS A C 1
ATOM 644 O O . CYS A 1 86 ? -15.193 -1.920 10.339 1.00 96.06 86 CYS A O 1
ATOM 646 N N . THR A 1 87 ? -16.244 -1.157 8.529 1.00 97.25 87 THR A N 1
ATOM 647 C CA . THR A 1 87 ? -16.249 -2.444 7.854 1.00 97.25 87 THR A CA 1
ATOM 648 C C . THR A 1 87 ? -15.997 -2.214 6.383 1.00 97.25 87 THR A C 1
ATOM 650 O O . THR A 1 87 ? -16.726 -1.463 5.740 1.00 97.25 87 THR A O 1
ATOM 653 N N . ILE A 1 88 ? -14.968 -2.868 5.862 1.00 96.44 88 ILE A N 1
ATOM 654 C CA . ILE A 1 88 ? -14.522 -2.717 4.483 1.00 96.44 88 ILE A CA 1
ATOM 655 C C . ILE A 1 88 ? -14.557 -4.067 3.783 1.00 96.44 88 ILE A C 1
ATOM 657 O O . ILE A 1 88 ? -14.445 -5.119 4.412 1.00 96.44 88 ILE A O 1
ATOM 661 N N . GLY A 1 89 ? -14.727 -4.048 2.471 1.00 96.38 89 GLY A N 1
ATOM 662 C CA . GLY A 1 89 ? -14.541 -5.243 1.669 1.00 96.38 89 GLY A CA 1
ATOM 663 C C . GLY A 1 89 ? -13.141 -5.277 1.058 1.00 96.38 89 GLY A C 1
ATOM 664 O O . GLY A 1 89 ? -12.548 -4.233 0.797 1.00 96.38 89 GLY A O 1
ATOM 665 N N . ILE A 1 90 ? -12.655 -6.483 0.778 1.00 96.06 90 ILE A N 1
ATOM 666 C CA . ILE A 1 90 ? -11.414 -6.728 0.045 1.00 96.06 90 ILE A CA 1
ATOM 667 C C . ILE A 1 90 ? -11.764 -7.320 -1.325 1.00 96.06 90 ILE A C 1
ATOM 669 O O . ILE A 1 90 ? -12.374 -8.392 -1.418 1.00 96.06 90 ILE A O 1
ATOM 673 N N . GLN A 1 91 ? -11.440 -6.571 -2.381 1.00 94.19 91 GLN A N 1
ATOM 674 C CA . GLN A 1 91 ? -11.755 -6.911 -3.771 1.00 94.19 91 GLN A CA 1
ATOM 675 C C . GLN A 1 91 ? -10.736 -7.908 -4.331 1.00 94.19 91 GLN A C 1
ATOM 677 O O . GLN A 1 91 ? -9.539 -7.776 -4.083 1.00 94.19 91 GLN A O 1
ATOM 682 N N . SER A 1 92 ? -11.209 -8.876 -5.116 1.00 94.19 92 SER A N 1
ATOM 683 C CA . SER A 1 92 ? -10.367 -9.807 -5.866 1.00 94.19 92 SER A CA 1
ATOM 684 C C . SER A 1 92 ? -9.447 -9.051 -6.834 1.00 94.19 92 SER A C 1
ATOM 686 O O . SER A 1 92 ? -9.894 -8.125 -7.507 1.00 94.19 92 SER A O 1
ATOM 688 N N . PRO A 1 93 ? -8.169 -9.437 -6.973 1.00 93.25 93 PRO A N 1
ATOM 689 C CA . PRO A 1 93 ? -7.306 -8.873 -8.010 1.00 93.25 93 PRO A CA 1
ATOM 690 C C . PRO A 1 93 ? -7.623 -9.397 -9.418 1.00 93.25 93 PRO A C 1
ATOM 692 O O . PRO A 1 93 ? -7.039 -8.922 -10.394 1.00 93.25 93 PRO A O 1
ATOM 695 N N . PHE A 1 94 ? -8.500 -10.400 -9.538 1.00 92.94 94 PHE A N 1
ATOM 696 C CA . PHE A 1 94 ? -8.814 -11.057 -10.808 1.00 92.94 94 PHE A CA 1
ATOM 697 C C . PHE A 1 94 ? -10.155 -10.627 -11.405 1.00 92.94 94 PHE A C 1
ATOM 699 O O . PHE A 1 94 ? -10.348 -10.776 -12.610 1.00 92.94 94 PHE A O 1
ATOM 706 N N . ASP A 1 95 ? -11.053 -10.068 -10.591 1.00 90.38 95 ASP A N 1
ATOM 707 C CA . ASP A 1 95 ? -12.387 -9.634 -11.000 1.00 90.38 95 ASP A CA 1
ATOM 708 C C . ASP A 1 95 ? -12.943 -8.532 -10.069 1.00 90.38 95 ASP A C 1
ATOM 710 O O . ASP A 1 95 ? -12.270 -8.050 -9.159 1.00 90.38 95 ASP A O 1
ATOM 714 N N . GLU A 1 96 ? -14.181 -8.095 -10.306 1.00 89.31 96 GLU A N 1
ATOM 715 C CA . GLU A 1 96 ? -14.842 -7.051 -9.505 1.00 89.31 96 GLU A CA 1
ATOM 716 C C . GLU A 1 96 ? -15.551 -7.589 -8.244 1.00 89.31 96 GLU A C 1
ATOM 718 O O . GLU A 1 96 ? -16.254 -6.849 -7.557 1.00 89.31 96 GLU A O 1
ATOM 723 N N . ARG A 1 97 ? -15.402 -8.878 -7.910 1.00 92.06 97 ARG A N 1
ATOM 724 C CA . ARG A 1 97 ? -16.039 -9.484 -6.733 1.00 92.06 97 ARG A CA 1
ATOM 725 C C . ARG A 1 97 ? -15.200 -9.259 -5.483 1.00 92.06 97 ARG A C 1
ATOM 727 O O . ARG A 1 97 ? -13.976 -9.149 -5.516 1.00 92.06 97 ARG A O 1
ATOM 734 N N . MET A 1 98 ? -15.872 -9.273 -4.339 1.00 93.56 98 MET A N 1
ATOM 735 C CA . MET A 1 98 ? -15.215 -9.281 -3.035 1.00 93.56 98 MET A CA 1
ATOM 736 C C . MET A 1 98 ? -14.870 -10.718 -2.655 1.00 93.56 98 MET A C 1
ATOM 738 O O . MET A 1 98 ? -15.744 -11.583 -2.705 1.00 93.56 98 MET A O 1
ATOM 742 N N . PHE A 1 99 ? -13.633 -10.979 -2.233 1.00 95.06 99 PHE A N 1
ATOM 743 C CA . PHE A 1 99 ? -13.258 -12.299 -1.705 1.00 95.06 99 PHE A CA 1
ATOM 744 C C . PHE A 1 99 ? -13.276 -12.350 -0.178 1.00 95.06 99 PHE A C 1
ATOM 746 O O . PHE A 1 99 ? -13.370 -13.434 0.399 1.00 95.06 99 PHE A O 1
ATOM 753 N N . ALA A 1 100 ? -13.230 -11.190 0.478 1.00 96.56 100 ALA A N 1
ATOM 754 C CA . ALA A 1 100 ? -13.324 -11.084 1.923 1.00 96.56 100 ALA A CA 1
ATOM 755 C C . ALA A 1 100 ? -13.968 -9.764 2.363 1.00 96.56 100 ALA A C 1
ATOM 757 O O . ALA A 1 100 ? -14.076 -8.794 1.608 1.00 96.56 100 ALA A O 1
ATOM 758 N N . LYS A 1 101 ? -14.375 -9.729 3.627 1.00 97.25 101 LYS A N 1
ATOM 759 C CA . LYS A 1 101 ? -14.823 -8.542 4.353 1.00 97.25 101 LYS A CA 1
ATOM 760 C C . LYS A 1 101 ? -14.054 -8.449 5.663 1.00 97.25 101 LYS A C 1
ATOM 762 O O . LYS A 1 101 ? -13.913 -9.444 6.366 1.00 97.25 101 LYS A O 1
ATOM 767 N N . ALA A 1 102 ? -13.581 -7.254 5.982 1.00 97.62 102 ALA A N 1
ATOM 768 C CA . ALA A 1 102 ? -12.822 -6.949 7.181 1.00 97.62 102 ALA A CA 1
ATOM 769 C C . ALA A 1 102 ? -13.616 -5.965 8.046 1.00 97.62 102 ALA A C 1
ATOM 771 O O . ALA A 1 102 ? -13.865 -4.827 7.644 1.00 97.62 102 ALA A O 1
ATOM 772 N N . LYS A 1 103 ? -14.037 -6.404 9.233 1.00 98.06 103 LYS A N 1
ATOM 773 C CA . LYS A 1 103 ? -14.614 -5.527 10.261 1.00 98.06 103 LYS A CA 1
ATOM 774 C C . LYS A 1 103 ? -13.499 -5.098 11.206 1.00 98.06 103 LYS A C 1
ATOM 776 O O . LYS A 1 103 ? -12.828 -5.970 11.749 1.00 98.06 103 LYS A O 1
ATOM 781 N N . SER A 1 104 ? -13.293 -3.800 11.408 1.00 97.94 104 SER A N 1
ATOM 782 C CA . SER A 1 104 ? -12.222 -3.329 12.287 1.00 97.94 104 SER A CA 1
ATOM 783 C C . SER A 1 104 ? -12.462 -3.737 13.745 1.00 97.94 104 SER A C 1
ATOM 785 O O . SER A 1 104 ? -13.597 -3.809 14.215 1.00 97.94 104 SER A O 1
ATOM 787 N N . LYS A 1 105 ? -11.367 -4.046 14.443 1.00 97.75 105 LYS A N 1
ATOM 788 C CA . LYS A 1 105 ? -11.294 -4.212 15.905 1.00 97.75 105 LYS A CA 1
ATOM 789 C C . LYS A 1 105 ? -10.841 -2.938 16.608 1.00 97.75 105 LYS A C 1
ATOM 791 O O . LYS A 1 105 ? -10.964 -2.825 17.820 1.00 97.75 105 LYS A O 1
ATOM 796 N N . ILE A 1 106 ? -10.286 -2.014 15.830 1.00 96.19 106 ILE A N 1
ATOM 797 C CA . ILE A 1 106 ? -9.782 -0.723 16.278 1.00 96.19 106 ILE A CA 1
ATOM 798 C C . ILE A 1 106 ? -10.552 0.403 15.587 1.00 96.19 106 ILE A C 1
ATOM 800 O O . ILE A 1 106 ? -11.133 0.219 14.511 1.00 96.19 106 ILE A O 1
ATOM 804 N N . THR A 1 107 ? -10.546 1.578 16.209 1.00 93.12 107 THR A N 1
ATOM 805 C CA . THR A 1 107 ? -11.320 2.747 15.775 1.00 93.12 107 THR A CA 1
ATOM 806 C C . THR A 1 107 ? -10.644 3.565 14.684 1.00 93.12 107 THR A C 1
ATOM 808 O O . THR A 1 107 ? -11.318 4.276 13.968 1.00 93.12 107 THR A O 1
ATOM 811 N N . ASN A 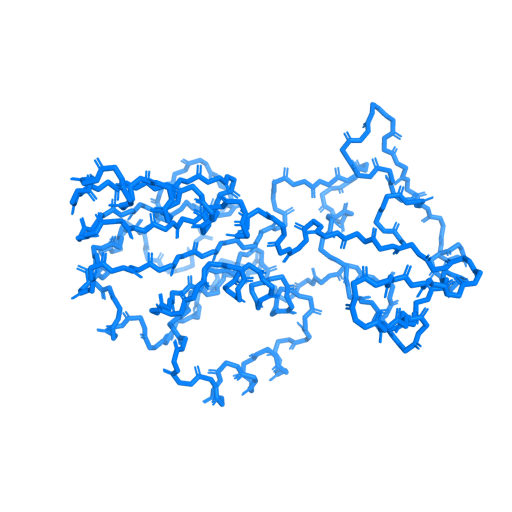1 108 ? -9.329 3.496 14.518 1.00 93.06 108 ASN A N 1
ATOM 812 C CA . ASN A 1 108 ? -8.625 4.320 13.532 1.00 93.06 108 ASN A CA 1
ATOM 813 C C . ASN A 1 108 ? -7.776 3.440 12.622 1.00 93.06 108 ASN A C 1
ATOM 815 O O . ASN A 1 108 ? -6.575 3.634 12.483 1.00 93.06 108 ASN A O 1
ATOM 819 N N . LEU A 1 109 ? -8.409 2.417 12.051 1.00 98.06 109 LEU A N 1
ATOM 820 C CA . LEU A 1 109 ? -7.743 1.479 11.160 1.00 98.06 109 LEU A CA 1
ATOM 821 C C . LEU A 1 109 ? -7.306 2.180 9.868 1.00 98.06 109 LEU A C 1
ATOM 823 O O . LEU A 1 109 ? -8.127 2.790 9.177 1.00 98.06 109 LEU A O 1
ATOM 827 N N . SER A 1 110 ? -6.034 2.034 9.518 1.00 98.31 110 SER A N 1
ATOM 828 C CA . SER A 1 110 ? -5.529 2.291 8.173 1.00 98.31 110 SER A CA 1
ATOM 829 C C . SER A 1 110 ? -5.479 0.996 7.385 1.00 98.31 110 SER A C 1
ATOM 831 O O . SER A 1 110 ? -4.995 -0.025 7.879 1.00 98.31 110 SER A O 1
ATOM 833 N N . VAL A 1 111 ? -5.940 1.056 6.140 1.00 98.44 111 VAL A N 1
ATOM 834 C CA . VAL A 1 111 ? -5.809 -0.025 5.168 1.00 98.44 111 VAL A CA 1
ATOM 835 C C . VAL A 1 111 ? -5.255 0.542 3.875 1.00 98.44 111 VAL A C 1
ATOM 837 O O . VAL A 1 111 ? -5.732 1.569 3.406 1.00 98.44 111 VAL A O 1
ATOM 840 N N . SER A 1 112 ? -4.262 -0.115 3.292 1.00 98.12 112 SER A N 1
ATOM 841 C CA . SER A 1 1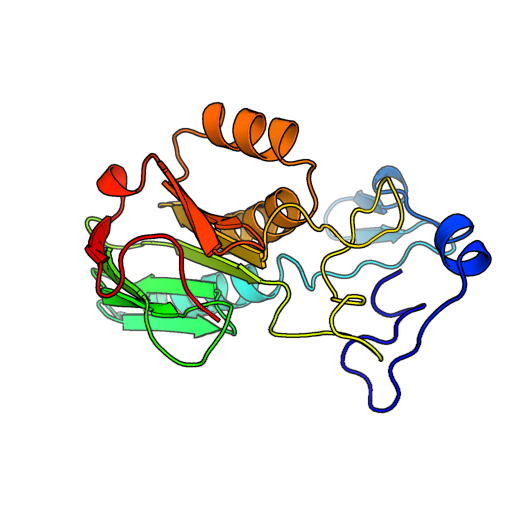12 ? -3.777 0.226 1.956 1.00 98.12 112 SER A CA 1
ATOM 842 C C . SER A 1 112 ? -3.676 -1.028 1.112 1.00 98.12 112 SER A C 1
ATOM 844 O O . SER A 1 112 ? -3.259 -2.076 1.606 1.00 98.12 112 SER A O 1
ATOM 846 N N . THR A 1 113 ? -4.083 -0.931 -0.154 1.00 97.69 113 THR A N 1
ATOM 847 C CA . THR A 1 113 ? -3.946 -2.019 -1.122 1.00 97.69 113 THR A CA 1
ATOM 848 C C . THR A 1 113 ? -3.159 -1.568 -2.342 1.00 97.69 113 THR A C 1
ATOM 850 O O . THR A 1 113 ? -3.613 -0.723 -3.111 1.00 97.69 113 THR A O 1
ATOM 853 N N . SER A 1 114 ? -2.010 -2.202 -2.565 1.00 95.88 114 SER A N 1
ATOM 854 C CA . SER A 1 114 ? -1.233 -2.086 -3.798 1.00 95.88 114 SER A CA 1
ATOM 855 C C . SER A 1 114 ? -1.487 -3.295 -4.690 1.00 95.88 114 SER A C 1
ATOM 857 O O . SER A 1 114 ? -1.342 -4.436 -4.259 1.00 95.88 114 SER A O 1
ATOM 859 N N . GLY A 1 115 ? -1.873 -3.056 -5.943 1.00 93.25 115 GLY A N 1
ATOM 860 C CA . GLY A 1 115 ? -2.250 -4.119 -6.872 1.00 93.25 115 GLY A CA 1
ATOM 861 C C . GLY A 1 115 ? -1.797 -3.860 -8.303 1.00 93.25 115 GLY A C 1
ATOM 862 O O . GLY A 1 115 ? -1.772 -2.722 -8.778 1.00 93.25 115 GLY A O 1
ATOM 863 N N . THR A 1 116 ? -1.466 -4.929 -9.023 1.00 90.50 116 THR A N 1
ATOM 864 C CA . THR A 1 116 ? -0.960 -4.858 -10.407 1.00 90.50 116 THR A CA 1
ATOM 865 C C . THR A 1 116 ? -2.071 -4.680 -11.450 1.00 90.50 116 THR A C 1
ATOM 867 O O . THR A 1 116 ? -1.805 -4.343 -12.601 1.00 90.50 116 THR A O 1
ATOM 870 N N . TYR A 1 117 ? -3.329 -4.856 -11.043 1.00 86.44 117 TYR A N 1
ATOM 871 C CA . TYR A 1 117 ? -4.511 -4.929 -11.908 1.00 86.44 117 TYR A CA 1
ATOM 872 C C . TYR A 1 117 ? -5.200 -3.580 -12.165 1.00 86.44 117 TYR A C 1
ATOM 874 O O . TYR A 1 117 ? -6.054 -3.492 -13.044 1.00 86.44 117 TYR A O 1
ATOM 882 N N . ARG A 1 118 ? -4.836 -2.517 -11.432 1.00 81.62 118 ARG A N 1
ATOM 883 C CA . ARG A 1 118 ? -5.477 -1.194 -11.563 1.00 81.62 118 ARG A CA 1
ATOM 884 C C . ARG A 1 118 ? -4.881 -0.320 -12.666 1.00 81.62 118 ARG A C 1
ATOM 886 O O . ARG A 1 118 ? -5.624 0.389 -13.335 1.00 81.62 118 ARG A O 1
ATOM 893 N N . ARG A 1 119 ? -3.549 -0.303 -12.818 1.00 81.56 119 ARG A N 1
ATOM 894 C CA . ARG A 1 119 ? -2.841 0.608 -13.740 1.00 81.56 119 ARG A CA 1
ATOM 895 C C . ARG A 1 119 ? -1.656 -0.078 -14.408 1.00 81.56 119 ARG A C 1
ATOM 897 O O . ARG A 1 119 ? -0.743 -0.547 -13.719 1.00 81.56 119 ARG A O 1
ATOM 904 N N . TYR A 1 120 ? -1.661 -0.056 -15.735 1.00 86.69 120 TYR A N 1
ATOM 905 C CA . TYR A 1 120 ? -0.621 -0.588 -16.607 1.00 86.69 120 TYR A CA 1
ATOM 906 C C . TYR A 1 120 ? -0.471 0.279 -17.862 1.00 86.69 120 TYR A C 1
ATOM 908 O O . TYR A 1 120 ? -1.341 1.099 -18.146 1.00 86.69 120 TYR A O 1
ATOM 916 N N . ALA A 1 121 ? 0.661 0.139 -18.554 1.00 86.88 121 ALA A N 1
ATOM 917 C CA . ALA A 1 121 ? 0.969 0.872 -19.778 1.00 86.88 121 ALA A CA 1
ATOM 918 C C . ALA A 1 121 ? 0.325 0.174 -20.985 1.00 86.88 121 ALA A C 1
ATOM 920 O O . ALA A 1 121 ? -0.898 0.134 -21.093 1.00 86.88 121 ALA A O 1
ATOM 921 N N . THR A 1 122 ? 1.116 -0.420 -21.882 1.00 85.00 122 THR A N 1
ATOM 922 C CA . THR A 1 122 ? 0.577 -1.055 -23.097 1.00 85.00 122 THR A CA 1
ATOM 923 C C . THR A 1 122 ? 0.102 -2.488 -22.852 1.00 85.00 122 THR A C 1
ATOM 925 O O . THR A 1 122 ? -0.803 -2.975 -23.528 1.00 85.00 122 THR A O 1
ATOM 928 N N . LYS A 1 123 ? 0.688 -3.178 -21.864 1.00 87.12 123 LYS A N 1
ATOM 929 C CA . LYS A 1 123 ? 0.383 -4.577 -21.511 1.00 87.12 123 LYS A CA 1
ATOM 930 C C . LYS A 1 123 ? 0.164 -4.714 -20.008 1.00 87.12 123 LYS A C 1
ATOM 932 O O . LYS A 1 123 ? 0.821 -4.027 -19.236 1.00 87.12 123 LYS A O 1
ATOM 937 N N . LYS A 1 124 ? -0.657 -5.679 -19.565 1.00 84.44 124 LYS A N 1
ATOM 938 C CA . LYS A 1 124 ? -0.874 -5.955 -18.123 1.00 84.44 124 LYS A CA 1
ATOM 939 C C . LYS A 1 124 ? 0.423 -6.243 -17.348 1.00 84.44 124 LYS A C 1
ATOM 941 O O . LYS A 1 124 ? 0.514 -5.919 -16.171 1.00 84.44 124 LYS A O 1
ATOM 946 N N . SER A 1 125 ? 1.427 -6.830 -18.002 1.00 86.81 125 SER A N 1
ATOM 947 C CA . SER A 1 125 ? 2.757 -7.063 -17.418 1.00 86.81 125 SER A CA 1
ATOM 948 C C . SER A 1 125 ? 3.550 -5.776 -17.162 1.00 86.81 125 SER A C 1
ATOM 950 O O . SER A 1 125 ? 4.496 -5.783 -16.385 1.00 86.81 125 SER A O 1
ATOM 952 N N . GLU A 1 126 ? 3.181 -4.671 -17.808 1.00 89.44 126 GLU A N 1
ATOM 953 C CA . GLU A 1 126 ? 3.794 -3.353 -17.655 1.00 89.44 126 GLU A CA 1
ATOM 954 C C . GLU A 1 126 ? 2.997 -2.520 -16.649 1.00 89.44 126 GLU A C 1
ATOM 956 O O . GLU A 1 126 ? 2.517 -1.436 -16.964 1.00 89.44 126 GLU A O 1
ATOM 961 N N . HIS A 1 127 ? 2.789 -3.035 -15.440 1.00 92.19 127 HIS A N 1
ATOM 962 C CA . HIS A 1 127 ? 2.110 -2.279 -14.389 1.00 92.19 127 HIS A CA 1
ATOM 963 C C . HIS A 1 127 ? 3.023 -1.230 -13.739 1.00 92.19 127 HIS A C 1
ATOM 965 O O . HIS A 1 127 ? 4.249 -1.263 -13.852 1.00 92.19 127 HIS A O 1
ATOM 971 N N . HIS A 1 128 ? 2.403 -0.298 -13.020 1.00 90.94 128 HIS A N 1
ATOM 972 C CA . HIS A 1 128 ? 3.063 0.861 -12.409 1.00 90.94 128 HIS A CA 1
ATOM 973 C C . HIS A 1 128 ? 3.978 0.553 -11.204 1.00 90.94 128 HIS A C 1
ATOM 975 O O . HIS A 1 128 ? 4.818 1.380 -10.852 1.00 90.94 128 HIS A O 1
ATOM 981 N N . LEU A 1 129 ? 3.842 -0.621 -10.576 1.00 91.88 129 LEU A N 1
ATOM 982 C CA . LEU A 1 129 ? 4.674 -1.050 -9.441 1.00 91.88 129 LEU A CA 1
ATOM 983 C C . LEU A 1 129 ? 6.053 -1.545 -9.916 1.00 91.88 129 LEU A C 1
ATOM 985 O O . LEU A 1 129 ? 6.190 -2.680 -10.377 1.00 91.88 129 LEU A O 1
ATOM 989 N N . ILE A 1 130 ? 7.066 -0.682 -9.814 1.00 91.12 130 ILE A N 1
ATOM 990 C CA . ILE A 1 130 ? 8.429 -0.915 -10.317 1.00 91.12 130 ILE A CA 1
ATOM 991 C C . ILE A 1 130 ? 9.402 -1.135 -9.157 1.00 91.12 130 ILE A C 1
ATOM 993 O O . ILE A 1 130 ? 9.510 -0.291 -8.271 1.00 91.12 130 ILE A O 1
ATOM 997 N N . ASP A 1 131 ? 10.174 -2.221 -9.211 1.00 91.81 131 ASP A N 1
ATOM 998 C CA . ASP A 1 131 ? 11.359 -2.425 -8.379 1.00 91.81 131 ASP A CA 1
ATOM 999 C C . ASP A 1 131 ? 12.458 -1.446 -8.828 1.00 91.81 131 ASP A C 1
ATOM 1001 O O . ASP A 1 131 ? 13.034 -1.609 -9.915 1.00 91.81 131 ASP A O 1
ATOM 1005 N N . PRO A 1 132 ? 12.799 -0.432 -8.011 1.00 89.31 132 PRO A N 1
ATOM 1006 C CA . PRO A 1 132 ? 13.805 0.545 -8.391 1.00 89.31 132 PRO A CA 1
ATOM 1007 C C . PRO A 1 132 ? 15.192 -0.091 -8.528 1.00 89.31 132 PRO A C 1
ATOM 1009 O O . PRO A 1 132 ? 15.961 0.339 -9.379 1.00 89.31 132 PRO A O 1
ATOM 1012 N N . LYS A 1 133 ? 15.535 -1.151 -7.788 1.00 88.50 133 LYS A N 1
ATOM 1013 C CA . LYS A 1 133 ? 16.870 -1.773 -7.873 1.00 88.50 133 LYS A CA 1
ATOM 1014 C C . LYS A 1 133 ? 17.071 -2.464 -9.219 1.00 88.50 133 LYS A C 1
ATOM 1016 O O . LYS A 1 133 ? 18.150 -2.385 -9.802 1.00 88.50 133 LYS A O 1
ATOM 1021 N N . ARG A 1 134 ? 16.013 -3.081 -9.748 1.00 87.62 134 ARG A N 1
ATOM 1022 C CA . ARG A 1 134 ? 16.059 -3.840 -11.008 1.00 87.62 134 ARG A CA 1
ATOM 1023 C C . ARG A 1 134 ? 15.575 -3.069 -12.234 1.00 87.62 134 ARG A C 1
ATOM 1025 O O . ARG A 1 134 ? 15.883 -3.487 -13.342 1.00 87.62 134 ARG A O 1
ATOM 1032 N N . ALA A 1 135 ? 14.874 -1.946 -12.049 1.00 89.12 135 ALA A N 1
ATOM 1033 C CA . ALA A 1 135 ? 14.152 -1.238 -13.114 1.00 89.12 135 ALA A CA 1
ATOM 1034 C C . ALA A 1 135 ? 13.149 -2.139 -13.860 1.00 89.12 135 ALA A C 1
ATOM 1036 O O . ALA A 1 135 ? 12.917 -1.979 -15.057 1.00 89.12 135 ALA A O 1
ATOM 1037 N N . THR A 1 136 ? 12.547 -3.080 -13.135 1.00 88.06 136 THR A N 1
ATOM 1038 C CA . THR A 1 136 ? 11.540 -4.017 -13.642 1.00 88.06 136 THR A CA 1
ATOM 1039 C C . THR A 1 136 ? 10.323 -4.012 -12.736 1.00 88.06 136 THR A C 1
ATOM 1041 O O . THR A 1 136 ? 10.408 -3.639 -11.570 1.00 88.06 136 THR A O 1
ATOM 1044 N N . GLN A 1 137 ? 9.190 -4.462 -13.248 1.00 89.50 137 GLN A N 1
ATOM 1045 C CA . GLN A 1 137 ? 7.973 -4.658 -12.478 1.00 89.50 137 GLN A CA 1
ATOM 1046 C C . GLN A 1 137 ? 8.126 -5.780 -11.440 1.00 89.50 137 GLN A C 1
ATOM 1048 O O . GLN A 1 137 ? 8.776 -6.795 -11.701 1.00 89.50 137 GLN A O 1
ATOM 1053 N N . GLY A 1 138 ? 7.527 -5.592 -10.261 1.00 86.44 138 GLY A N 1
ATOM 1054 C CA . GLY A 1 138 ? 7.394 -6.655 -9.260 1.00 86.44 138 GLY A CA 1
ATOM 1055 C C . GLY A 1 138 ? 6.356 -7.691 -9.690 1.00 86.44 138 GLY A C 1
ATOM 1056 O O . GLY A 1 138 ? 5.301 -7.324 -10.181 1.00 86.44 138 GLY A O 1
ATOM 1057 N N . ASN A 1 139 ? 6.631 -8.982 -9.519 1.00 88.88 139 ASN A N 1
ATOM 1058 C CA . ASN A 1 139 ? 5.740 -10.054 -9.987 1.00 88.88 139 ASN A CA 1
ATOM 1059 C C . ASN A 1 139 ? 5.432 -11.120 -8.924 1.00 88.88 139 ASN A C 1
ATOM 1061 O O . ASN A 1 139 ? 4.794 -12.123 -9.238 1.00 88.88 139 ASN A O 1
ATOM 1065 N N . ALA A 1 140 ? 5.891 -10.920 -7.686 1.00 94.62 140 ALA A N 1
ATOM 1066 C CA . ALA A 1 140 ? 5.674 -11.867 -6.594 1.00 94.62 140 ALA A CA 1
ATOM 1067 C C . ALA A 1 140 ? 4.213 -11.886 -6.121 1.00 94.62 140 ALA A C 1
ATOM 1069 O O . ALA A 1 140 ? 3.698 -12.943 -5.771 1.00 94.62 140 ALA A O 1
ATOM 1070 N N . 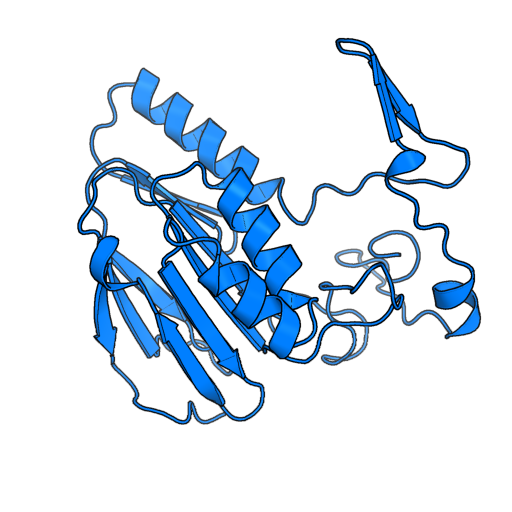PHE A 1 141 ? 3.548 -10.729 -6.144 1.00 96.81 141 PHE A N 1
ATOM 1071 C CA . PHE A 1 141 ? 2.176 -10.556 -5.676 1.00 96.81 141 PHE A CA 1
ATOM 1072 C C . PHE A 1 141 ? 1.367 -9.758 -6.699 1.00 96.81 141 PHE A C 1
ATOM 1074 O O . PHE A 1 141 ? 1.877 -8.821 -7.313 1.00 96.81 141 PHE A O 1
ATOM 1081 N N . VAL A 1 142 ? 0.097 -10.121 -6.878 1.00 96.00 142 VAL A N 1
ATOM 1082 C CA . VAL A 1 142 ? -0.873 -9.349 -7.674 1.00 96.00 142 VAL A CA 1
ATOM 1083 C C . VAL A 1 142 ? -1.675 -8.370 -6.819 1.00 96.00 142 VAL A C 1
ATOM 1085 O O . VAL A 1 142 ? -2.180 -7.381 -7.351 1.00 96.00 142 VAL A O 1
ATOM 1088 N N . SER A 1 143 ? -1.759 -8.619 -5.509 1.00 97.12 143 SER A N 1
ATOM 1089 C CA . SER A 1 143 ? -2.358 -7.726 -4.517 1.00 97.12 143 SER A CA 1
ATOM 1090 C C . SER A 1 143 ? -1.614 -7.823 -3.192 1.00 97.12 143 SER A C 1
ATOM 1092 O O . SER A 1 143 ? -1.292 -8.921 -2.740 1.00 97.12 143 SER A O 1
ATOM 1094 N N . VAL A 1 144 ? -1.386 -6.680 -2.559 1.00 98.25 144 VAL A N 1
ATOM 1095 C CA . VAL A 1 144 ? -0.832 -6.539 -1.213 1.00 98.25 144 VAL A CA 1
ATOM 1096 C C . VAL A 1 144 ? -1.758 -5.611 -0.449 1.00 98.25 144 VAL A C 1
ATOM 1098 O O . VAL A 1 144 ? -1.785 -4.416 -0.734 1.00 98.25 144 VAL A O 1
ATOM 1101 N N . THR A 1 145 ? -2.510 -6.150 0.505 1.00 98.56 145 THR A N 1
ATOM 1102 C CA . THR A 1 145 ? -3.372 -5.380 1.406 1.00 98.56 145 THR A CA 1
ATOM 1103 C C . THR A 1 145 ? -2.756 -5.373 2.798 1.00 98.56 145 THR A C 1
ATOM 1105 O O . THR A 1 145 ? -2.530 -6.438 3.368 1.00 98.56 145 THR A O 1
ATOM 1108 N N . LEU A 1 146 ? -2.497 -4.189 3.348 1.00 98.69 146 LEU A N 1
ATOM 1109 C CA . LEU A 1 146 ? -1.944 -3.999 4.690 1.00 98.69 146 LEU A CA 1
ATOM 1110 C C . LEU A 1 146 ? -2.974 -3.355 5.619 1.00 98.69 146 LEU A C 1
ATOM 1112 O O . LEU A 1 146 ? -3.755 -2.514 5.181 1.00 98.69 146 LEU A O 1
ATOM 1116 N N . PHE A 1 147 ? -2.929 -3.724 6.895 1.00 98.56 147 PHE A N 1
ATOM 1117 C CA . PHE A 1 147 ? -3.748 -3.221 7.995 1.00 98.56 147 PHE A CA 1
ATOM 1118 C C . PHE A 1 147 ? -2.827 -2.730 9.112 1.00 98.56 147 PHE A C 1
ATOM 1120 O O . PHE A 1 147 ? -1.913 -3.451 9.505 1.00 98.56 147 PHE A O 1
ATOM 1127 N N . THR A 1 148 ? -3.061 -1.531 9.638 1.00 98.19 148 THR A N 1
ATOM 1128 C CA . THR A 1 148 ? -2.263 -0.980 10.744 1.00 98.19 148 THR A CA 1
ATOM 1129 C C . THR A 1 148 ? -3.042 0.096 11.506 1.00 98.19 148 THR A C 1
ATOM 1131 O O . THR A 1 148 ? -4.002 0.668 10.982 1.00 98.19 148 THR A O 1
ATOM 1134 N N . ASP A 1 149 ? -2.657 0.369 12.751 1.00 96.44 149 ASP A N 1
ATOM 1135 C CA . ASP A 1 149 ? -3.127 1.521 13.532 1.00 96.44 149 ASP A CA 1
ATOM 1136 C C . ASP A 1 149 ? -2.333 2.808 13.226 1.00 96.44 149 ASP A C 1
ATOM 1138 O O . ASP A 1 149 ? -2.820 3.918 13.481 1.00 96.44 149 ASP A O 1
ATOM 1142 N N . ALA A 1 150 ? -1.163 2.673 12.592 1.00 94.94 150 ALA A N 1
ATOM 1143 C CA . ALA A 1 150 ? -0.367 3.774 12.066 1.00 94.94 150 ALA A CA 1
ATOM 1144 C C . ALA A 1 150 ? -1.109 4.558 10.966 1.00 94.94 150 ALA A C 1
ATOM 1146 O O . ALA A 1 150 ? -2.195 4.193 10.508 1.00 94.94 150 ALA A O 1
ATOM 1147 N N . ASN A 1 151 ? -0.527 5.677 10.536 1.00 95.12 151 ASN A N 1
ATOM 1148 C CA . ASN A 1 151 ? -1.102 6.505 9.478 1.00 95.12 151 ASN A CA 1
ATOM 1149 C C . ASN A 1 151 ? -1.161 5.755 8.126 1.00 95.12 151 ASN A C 1
ATOM 1151 O O . ASN A 1 151 ? -0.422 4.797 7.874 1.00 95.12 151 ASN A O 1
ATOM 1155 N N . ASN A 1 152 ? -2.079 6.165 7.256 1.00 97.25 152 ASN A N 1
ATOM 1156 C CA . ASN A 1 152 ? -2.275 5.522 5.966 1.00 97.25 152 ASN A CA 1
ATOM 1157 C C . ASN A 1 152 ? -1.096 5.786 5.015 1.00 97.25 152 ASN A C 1
ATOM 1159 O O . ASN A 1 152 ? -0.741 4.919 4.226 1.00 97.25 152 ASN A O 1
ATOM 1163 N N . THR A 1 153 ? -0.415 6.926 5.153 1.00 97.81 153 THR A N 1
ATOM 1164 C CA . THR A 1 153 ? 0.820 7.244 4.418 1.00 97.81 153 THR A CA 1
ATOM 1165 C C . THR A 1 153 ? 1.866 6.132 4.537 1.00 97.81 153 THR A C 1
ATOM 1167 O O . THR A 1 153 ? 2.415 5.692 3.525 1.00 97.81 153 THR A O 1
ATOM 1170 N N . THR A 1 154 ? 2.130 5.647 5.757 1.00 96.00 154 THR A N 1
ATOM 1171 C CA . THR A 1 154 ? 3.058 4.534 5.995 1.00 96.00 154 THR A CA 1
ATOM 1172 C C . THR A 1 154 ? 2.527 3.237 5.391 1.00 96.00 154 THR A C 1
ATOM 1174 O O . THR A 1 154 ? 3.290 2.502 4.766 1.00 96.00 154 THR A O 1
ATOM 1177 N N . ALA A 1 155 ? 1.222 2.973 5.509 1.00 97.50 155 ALA A N 1
ATOM 1178 C CA . ALA A 1 155 ? 0.603 1.792 4.912 1.00 97.50 155 ALA A CA 1
ATOM 1179 C C . ALA A 1 155 ? 0.714 1.774 3.370 1.00 97.50 155 ALA A C 1
ATOM 1181 O O . ALA A 1 155 ? 1.088 0.740 2.824 1.00 97.50 155 ALA A O 1
ATOM 1182 N N . ASP A 1 156 ? 0.462 2.893 2.675 1.00 98.19 156 ASP A N 1
ATOM 1183 C CA . ASP A 1 156 ? 0.589 3.046 1.205 1.00 98.19 156 ASP A CA 1
ATOM 1184 C C . ASP A 1 156 ? 2.046 2.851 0.758 1.00 98.19 156 ASP A C 1
ATOM 1186 O O . ASP A 1 156 ? 2.339 2.049 -0.141 1.00 98.19 156 ASP A O 1
ATOM 1190 N N . ALA A 1 157 ? 2.986 3.478 1.477 1.00 97.31 157 ALA A N 1
ATOM 1191 C CA . ALA A 1 157 ? 4.415 3.323 1.219 1.00 97.31 157 ALA A CA 1
ATOM 1192 C C . ALA A 1 157 ? 4.874 1.864 1.375 1.00 97.31 157 ALA A C 1
ATOM 1194 O O . ALA A 1 157 ? 5.576 1.331 0.508 1.00 97.31 157 ALA A O 1
ATOM 1195 N N . TYR A 1 158 ? 4.464 1.193 2.454 1.00 97.81 158 TYR A N 1
ATOM 1196 C CA . TYR A 1 158 ? 4.822 -0.201 2.706 1.00 97.81 158 TYR A CA 1
ATOM 1197 C C . TYR A 1 158 ? 4.116 -1.168 1.760 1.00 97.81 158 TYR A C 1
ATOM 1199 O O . TYR A 1 158 ? 4.771 -2.080 1.260 1.00 97.81 158 TYR A O 1
ATOM 1207 N N . ALA A 1 159 ? 2.840 -0.960 1.430 1.00 97.81 159 ALA A N 1
ATOM 1208 C CA . ALA A 1 159 ? 2.132 -1.793 0.458 1.00 97.81 159 ALA A CA 1
ATOM 1209 C C . ALA A 1 159 ? 2.822 -1.726 -0.913 1.00 97.81 159 ALA A C 1
ATOM 1211 O O . ALA A 1 159 ? 3.068 -2.764 -1.540 1.00 97.81 159 ALA A O 1
ATOM 1212 N N . THR A 1 160 ? 3.233 -0.526 -1.334 1.00 96.62 160 THR A N 1
ATOM 1213 C CA . THR A 1 160 ? 4.000 -0.320 -2.570 1.00 96.62 160 THR A CA 1
ATOM 1214 C C . THR A 1 160 ? 5.356 -1.027 -2.502 1.00 96.62 160 THR A C 1
ATOM 1216 O O . THR A 1 160 ? 5.718 -1.758 -3.427 1.00 96.62 160 THR A O 1
ATOM 1219 N N . ALA A 1 161 ? 6.102 -0.855 -1.406 1.00 96.44 161 ALA A N 1
ATOM 1220 C CA . ALA A 1 161 ? 7.419 -1.464 -1.230 1.00 96.44 161 ALA A CA 1
ATOM 1221 C C . ALA A 1 161 ? 7.348 -3.001 -1.235 1.00 96.44 161 ALA A C 1
ATOM 1223 O O . ALA A 1 161 ? 8.076 -3.651 -1.987 1.00 96.44 161 ALA A O 1
ATOM 1224 N N . VAL A 1 162 ? 6.432 -3.587 -0.460 1.00 98.00 162 VAL A N 1
ATOM 1225 C CA . VAL A 1 162 ? 6.194 -5.039 -0.384 1.00 98.00 162 VAL A CA 1
ATOM 1226 C C . VAL A 1 162 ? 5.812 -5.608 -1.752 1.00 98.00 162 VAL A C 1
ATOM 1228 O O . VAL A 1 162 ? 6.300 -6.676 -2.120 1.00 98.00 162 VAL A O 1
ATOM 1231 N N . SER A 1 163 ? 5.020 -4.878 -2.544 1.00 96.44 163 SER A N 1
ATOM 1232 C CA . SER A 1 163 ? 4.592 -5.325 -3.878 1.00 96.44 163 SER A CA 1
ATOM 1233 C C . SER A 1 163 ? 5.739 -5.481 -4.879 1.00 96.44 163 SER A C 1
ATOM 1235 O O . SER A 1 163 ? 5.627 -6.254 -5.831 1.00 96.44 163 SER A O 1
ATOM 1237 N N . VAL A 1 164 ? 6.842 -4.749 -4.692 1.00 95.31 164 VAL A N 1
ATOM 1238 C CA . VAL A 1 164 ? 7.998 -4.781 -5.607 1.00 95.31 164 VAL A CA 1
ATOM 1239 C C . VAL A 1 164 ? 9.188 -5.568 -5.057 1.00 95.31 164 VAL A C 1
ATOM 1241 O O . VAL A 1 164 ? 10.125 -5.875 -5.797 1.00 95.31 164 VAL A O 1
ATOM 1244 N N . MET A 1 165 ? 9.171 -5.929 -3.773 1.00 95.56 165 MET A N 1
ATOM 1245 C CA . MET A 1 165 ? 10.192 -6.785 -3.178 1.00 95.56 165 MET A CA 1
ATOM 1246 C C . MET A 1 165 ? 10.089 -8.231 -3.698 1.00 95.56 165 MET A C 1
ATOM 1248 O O . MET A 1 165 ? 8.995 -8.748 -3.919 1.00 95.56 165 MET A O 1
ATOM 1252 N N . PRO A 1 166 ? 11.219 -8.955 -3.822 1.00 95.44 166 PRO A N 1
ATOM 1253 C CA . PRO A 1 166 ? 11.181 -10.408 -3.957 1.00 95.44 166 PRO A CA 1
ATOM 1254 C C . PRO A 1 166 ? 10.423 -11.041 -2.787 1.00 95.44 166 PRO A C 1
ATOM 1256 O O . PRO A 1 166 ? 10.661 -10.649 -1.643 1.00 95.44 166 PRO A O 1
ATOM 1259 N N . LYS A 1 167 ? 9.607 -12.070 -3.053 1.00 96.88 167 LYS A N 1
ATOM 1260 C CA . LYS A 1 167 ? 8.752 -12.752 -2.059 1.00 96.88 167 LYS A CA 1
ATOM 1261 C C . LYS A 1 167 ? 9.450 -13.009 -0.720 1.00 96.88 167 LYS A C 1
ATOM 1263 O O . LYS A 1 167 ? 8.945 -12.612 0.320 1.00 96.88 167 LYS A O 1
ATOM 1268 N N . ALA A 1 168 ? 10.639 -13.615 -0.740 1.00 97.38 168 ALA A N 1
ATOM 1269 C CA . ALA A 1 168 ? 11.381 -13.919 0.485 1.00 97.38 168 ALA A CA 1
ATOM 1270 C C . ALA A 1 168 ? 11.733 -12.666 1.310 1.00 97.38 168 ALA A C 1
ATOM 1272 O O . ALA A 1 168 ? 11.646 -12.695 2.532 1.00 97.38 168 ALA A O 1
ATOM 1273 N N . LYS A 1 169 ? 12.088 -11.555 0.649 1.00 97.44 169 LYS A N 1
ATOM 1274 C CA . LYS A 1 169 ? 12.389 -10.281 1.320 1.00 97.44 169 LYS A CA 1
ATOM 1275 C C . LYS A 1 169 ? 11.127 -9.599 1.836 1.00 97.44 169 LYS A C 1
ATOM 1277 O O . LYS A 1 169 ? 11.149 -9.090 2.946 1.00 97.44 169 LYS A O 1
ATOM 1282 N N . ALA A 1 170 ? 10.045 -9.629 1.058 1.00 98.06 170 ALA A N 1
ATOM 1283 C CA . ALA A 1 170 ? 8.747 -9.104 1.469 1.00 98.06 170 ALA A CA 1
ATOM 1284 C C . ALA A 1 170 ? 8.234 -9.797 2.741 1.00 98.06 170 ALA A C 1
ATOM 1286 O O . ALA A 1 170 ? 7.847 -9.131 3.695 1.00 98.06 170 ALA A O 1
ATOM 1287 N N . LEU A 1 171 ? 8.292 -11.133 2.781 1.00 98.31 171 LEU A N 1
ATOM 1288 C CA . LEU A 1 171 ? 7.865 -11.911 3.945 1.00 98.31 171 LEU A CA 1
ATOM 1289 C C . LEU A 1 171 ? 8.783 -11.701 5.156 1.00 98.31 171 LEU A C 1
ATOM 1291 O O . LEU A 1 171 ? 8.286 -11.628 6.274 1.00 98.31 171 LEU A O 1
ATOM 1295 N N . ALA A 1 172 ? 10.100 -11.582 4.951 1.00 98.31 172 ALA A N 1
ATOM 1296 C CA . ALA A 1 172 ? 11.035 -11.267 6.033 1.00 98.31 172 ALA A CA 1
ATOM 1297 C C . ALA A 1 172 ? 10.760 -9.879 6.631 1.00 98.31 172 ALA A C 1
ATOM 1299 O O . ALA A 1 172 ? 10.622 -9.765 7.843 1.00 98.31 172 ALA A O 1
ATOM 1300 N N . PHE A 1 173 ? 10.580 -8.866 5.777 1.00 98.38 173 PHE A N 1
ATOM 1301 C CA . PHE A 1 173 ? 10.187 -7.518 6.188 1.00 98.38 173 PHE A CA 1
ATOM 1302 C C . PHE A 1 173 ? 8.890 -7.553 7.008 1.00 98.38 173 PHE A C 1
ATOM 1304 O O . PHE A 1 173 ? 8.874 -7.149 8.163 1.00 98.38 173 PHE A O 1
ATOM 1311 N N . LEU A 1 174 ? 7.813 -8.137 6.476 1.00 98.25 174 LEU A N 1
ATOM 1312 C CA . LEU A 1 174 ? 6.528 -8.205 7.184 1.00 98.25 174 LEU A CA 1
ATOM 1313 C C . LEU A 1 174 ? 6.589 -8.998 8.499 1.00 98.25 174 LEU A C 1
ATOM 1315 O O . LEU A 1 174 ? 5.805 -8.741 9.407 1.00 98.25 174 LEU A O 1
ATOM 1319 N N . LYS A 1 175 ? 7.507 -9.962 8.622 1.00 97.25 175 LYS A N 1
ATOM 1320 C CA . LYS A 1 175 ? 7.721 -10.708 9.867 1.00 97.25 175 LYS A CA 1
ATOM 1321 C C . LYS A 1 175 ? 8.362 -9.843 10.958 1.00 97.25 175 LYS A C 1
ATOM 1323 O O . LYS A 1 175 ? 8.058 -10.044 12.131 1.00 97.25 175 LYS A O 1
ATOM 1328 N N . GLU A 1 176 ? 9.238 -8.916 10.583 1.00 97.50 176 GLU A N 1
ATOM 1329 C CA . GLU A 1 176 ? 9.881 -7.965 11.501 1.00 97.50 176 GLU A CA 1
ATOM 1330 C C . GLU A 1 176 ? 8.940 -6.813 11.898 1.00 97.50 176 GLU A C 1
ATOM 1332 O O . GLU A 1 176 ? 9.101 -6.233 12.968 1.00 97.50 176 GLU A O 1
ATOM 1337 N N . HIS A 1 177 ? 7.909 -6.549 11.090 1.00 97.00 177 HIS A N 1
ATOM 1338 C CA . HIS A 1 177 ? 6.910 -5.500 11.303 1.00 97.00 177 HIS A CA 1
ATOM 1339 C C . HIS A 1 177 ? 5.603 -6.049 11.899 1.00 97.00 177 HIS A C 1
ATOM 1341 O O . HIS A 1 177 ? 4.564 -6.153 11.240 1.00 97.00 177 HIS A O 1
ATOM 1347 N N . SER A 1 178 ? 5.651 -6.433 13.177 1.00 96.19 178 SER A N 1
ATOM 1348 C CA . SER A 1 178 ? 4.514 -7.043 13.888 1.00 96.19 178 SER A CA 1
ATOM 1349 C C . SER A 1 178 ? 3.295 -6.119 14.075 1.00 96.19 178 SER A C 1
ATOM 1351 O O . SER A 1 178 ? 2.199 -6.608 14.377 1.00 96.19 178 SER A O 1
ATOM 1353 N N . GLU A 1 179 ? 3.487 -4.814 13.882 1.00 97.38 179 GLU A N 1
ATOM 1354 C CA . GLU A 1 179 ? 2.484 -3.744 13.844 1.00 97.38 179 GLU A CA 1
ATOM 1355 C C . GLU A 1 179 ? 1.696 -3.682 12.520 1.00 97.38 179 GLU A C 1
ATOM 1357 O O . GLU A 1 179 ? 0.848 -2.806 12.334 1.00 97.38 179 GLU A O 1
ATOM 1362 N N . ILE A 1 180 ? 1.959 -4.615 11.599 1.00 98.31 180 ILE A N 1
ATOM 1363 C CA . ILE A 1 180 ? 1.280 -4.727 10.309 1.00 98.31 180 ILE A CA 1
ATOM 1364 C C . ILE A 1 180 ? 0.563 -6.076 10.217 1.00 98.31 180 ILE A C 1
ATOM 1366 O O . ILE A 1 180 ? 1.176 -7.144 10.300 1.00 98.31 180 ILE A O 1
ATOM 1370 N N . GLY A 1 181 ? -0.748 -6.018 9.994 1.00 98.50 181 GLY A N 1
ATOM 1371 C CA . GLY A 1 181 ? -1.544 -7.124 9.467 1.00 98.50 181 GLY A CA 1
ATOM 1372 C C . GLY A 1 181 ? -1.502 -7.115 7.947 1.00 98.50 181 GLY A C 1
ATOM 1373 O O . GLY A 1 181 ? -1.493 -6.042 7.345 1.00 98.50 181 GLY A O 1
ATOM 1374 N N . TYR A 1 182 ? -1.492 -8.276 7.298 1.00 98.62 182 TYR A N 1
ATOM 1375 C CA . TYR A 1 182 ? -1.418 -8.316 5.838 1.00 98.62 182 TYR A CA 1
ATOM 1376 C C . TYR A 1 182 ? -2.200 -9.461 5.211 1.00 98.62 182 TYR A C 1
ATOM 1378 O O . TYR A 1 182 ? -2.320 -10.539 5.779 1.00 98.62 182 TYR A O 1
ATOM 1386 N N . ILE A 1 183 ? -2.664 -9.220 3.986 1.00 98.25 183 ILE A N 1
ATOM 1387 C CA . ILE A 1 183 ? -3.150 -10.231 3.050 1.00 98.25 183 ILE A CA 1
ATOM 1388 C C . ILE A 1 183 ? -2.422 -10.003 1.726 1.00 98.25 183 ILE A C 1
ATOM 1390 O O . ILE A 1 183 ? -2.556 -8.952 1.096 1.00 98.25 183 ILE A O 1
ATOM 1394 N N . LEU A 1 184 ? -1.643 -10.989 1.302 1.00 98.25 184 LEU A N 1
ATOM 1395 C CA . LEU A 1 184 ? -0.933 -11.005 0.027 1.00 98.25 184 LEU A CA 1
ATOM 1396 C C . LEU A 1 184 ? -1.631 -11.998 -0.892 1.00 98.25 184 LEU A C 1
ATOM 1398 O O . LEU A 1 184 ? -1.970 -13.088 -0.445 1.00 98.25 184 LEU A O 1
ATOM 1402 N N . VAL A 1 185 ? -1.806 -11.655 -2.165 1.00 97.44 185 VAL A N 1
ATOM 1403 C CA . VAL A 1 185 ? -2.338 -12.567 -3.186 1.00 97.44 185 VAL A CA 1
ATOM 1404 C C . VAL A 1 185 ? -1.276 -12.789 -4.252 1.00 97.44 185 VAL A C 1
ATOM 1406 O O . VAL A 1 185 ? -0.777 -11.833 -4.851 1.00 97.44 185 VAL A O 1
ATOM 1409 N N . GLU A 1 186 ? -0.927 -14.046 -4.496 1.00 96.69 186 GLU A N 1
ATOM 1410 C CA . GLU A 1 186 ? 0.046 -14.466 -5.506 1.00 96.69 186 GLU A CA 1
ATOM 1411 C C . GLU A 1 186 ? -0.610 -14.597 -6.899 1.00 96.69 186 GLU A C 1
ATOM 1413 O O . GLU A 1 186 ? -1.837 -14.693 -7.004 1.00 96.69 186 GLU A O 1
ATOM 1418 N N . PRO A 1 187 ? 0.162 -14.599 -8.005 1.00 94.56 187 PRO A N 1
ATOM 1419 C CA . PRO A 1 187 ? -0.396 -14.669 -9.362 1.00 94.56 187 PRO A CA 1
ATOM 1420 C C . PRO A 1 187 ? -1.246 -15.908 -9.683 1.00 94.56 187 PRO A C 1
ATOM 1422 O O . PRO A 1 187 ? -2.045 -15.855 -10.625 1.00 94.56 187 PRO A O 1
ATOM 1425 N N . ASP A 1 188 ? -1.053 -16.999 -8.939 1.00 94.50 188 ASP A N 1
ATOM 1426 C CA . ASP A 1 188 ? -1.814 -18.254 -9.020 1.00 94.50 188 ASP A CA 1
ATOM 1427 C C . ASP A 1 188 ? -3.073 -18.263 -8.129 1.00 94.50 188 ASP A C 1
ATOM 1429 O O . ASP A 1 188 ? -3.823 -19.238 -8.123 1.00 94.50 188 ASP A O 1
ATOM 1433 N N . GLY A 1 189 ? -3.323 -17.169 -7.402 1.00 94.69 189 GLY A N 1
ATOM 1434 C CA . GLY A 1 189 ? -4.475 -16.997 -6.526 1.00 94.69 189 GLY A CA 1
ATOM 1435 C C . GLY A 1 189 ? -4.286 -17.518 -5.105 1.00 94.69 189 GLY A C 1
ATOM 1436 O O . GLY A 1 189 ? -5.233 -17.427 -4.320 1.00 94.69 189 GLY A O 1
ATOM 1437 N N . LYS A 1 190 ? -3.103 -18.032 -4.746 1.00 96.06 190 LYS A N 1
ATOM 1438 C CA . LYS A 1 190 ? -2.768 -18.323 -3.348 1.00 96.06 190 LYS A CA 1
ATOM 1439 C C . LYS A 1 190 ? -2.795 -17.034 -2.529 1.00 96.06 190 LYS A C 1
ATOM 1441 O O . LYS A 1 190 ? -2.333 -15.998 -3.012 1.00 96.06 190 LYS A O 1
ATOM 1446 N N . ILE A 1 191 ? -3.295 -17.095 -1.297 1.00 96.62 191 ILE A N 1
ATOM 1447 C CA . ILE A 1 191 ? -3.214 -15.982 -0.352 1.00 96.62 191 ILE A CA 1
ATOM 1448 C C . ILE A 1 191 ? -2.302 -16.349 0.821 1.00 96.62 191 ILE A C 1
ATOM 1450 O O . ILE A 1 191 ? -2.085 -17.504 1.186 1.00 96.62 191 ILE A O 1
ATOM 1454 N N . ILE A 1 192 ? -1.619 -15.328 1.321 1.00 97.25 192 ILE A N 1
ATOM 1455 C CA . ILE A 1 192 ? -0.741 -15.409 2.480 1.00 97.25 192 ILE A CA 1
ATOM 1456 C C . ILE A 1 192 ? -1.193 -14.302 3.415 1.00 97.25 192 ILE A C 1
ATOM 1458 O O . ILE A 1 192 ? -1.183 -13.133 3.033 1.00 97.25 192 ILE A O 1
ATOM 1462 N N . GLU A 1 193 ? -1.586 -14.662 4.628 1.00 96.81 193 GLU A N 1
ATOM 1463 C CA . GLU A 1 193 ? -2.046 -13.711 5.634 1.00 96.81 193 GLU A CA 1
ATOM 1464 C C . GLU A 1 193 ? -1.348 -13.937 6.972 1.00 96.81 193 GLU A C 1
ATOM 1466 O O . GLU A 1 193 ? -0.873 -15.041 7.254 1.00 96.81 193 GLU A O 1
ATOM 1471 N N . SER A 1 194 ? -1.216 -12.864 7.750 1.00 98.06 194 SER A N 1
ATOM 1472 C CA . SER A 1 194 ? -0.766 -12.917 9.140 1.00 98.06 194 SER A CA 1
ATOM 1473 C C . SER A 1 194 ? -1.079 -11.604 9.857 1.00 98.06 194 SER A C 1
ATOM 1475 O O . SER A 1 194 ? -1.225 -10.555 9.218 1.00 98.06 194 SER A O 1
ATOM 1477 N N . ASN A 1 195 ? -1.141 -11.649 11.193 1.00 97.69 195 ASN A N 1
ATOM 1478 C CA . ASN A 1 195 ? -1.402 -10.527 12.104 1.00 97.69 195 ASN A CA 1
ATOM 1479 C C . ASN A 1 195 ? -2.737 -9.787 11.861 1.00 97.69 195 ASN A C 1
ATOM 1481 O O . ASN A 1 195 ? -3.011 -8.783 12.527 1.00 97.69 195 ASN A O 1
ATOM 1485 N N . CYS A 1 196 ? -3.581 -10.225 10.920 1.00 97.56 196 CYS A N 1
ATOM 1486 C CA . CYS A 1 196 ? -4.854 -9.575 10.613 1.00 97.56 196 CYS A CA 1
ATOM 1487 C C . CYS A 1 196 ? -5.784 -9.549 11.828 1.00 97.56 196 CYS A C 1
ATOM 1489 O O . CYS A 1 196 ? -6.498 -8.570 12.043 1.00 97.56 196 CYS A O 1
ATOM 1491 N N . GLU A 1 197 ? -5.740 -10.582 12.665 1.00 96.88 197 GLU A N 1
ATOM 1492 C CA . GLU A 1 197 ? -6.542 -10.726 13.874 1.00 96.88 197 GLU A CA 1
ATOM 1493 C C . GLU A 1 197 ? -6.278 -9.646 14.928 1.00 96.88 197 GLU A C 1
ATOM 1495 O O . GLU A 1 197 ? -7.134 -9.442 15.791 1.00 96.88 197 GLU A O 1
ATOM 1500 N N . LYS A 1 198 ? -5.151 -8.929 14.860 1.00 96.88 198 LYS A N 1
ATOM 1501 C CA . LYS A 1 198 ? -4.888 -7.765 15.721 1.00 96.88 198 LYS A CA 1
ATOM 1502 C C . LYS A 1 198 ? -5.752 -6.563 15.338 1.00 96.88 198 LYS A C 1
ATOM 1504 O O . LYS A 1 198 ? -6.118 -5.765 16.193 1.00 96.88 198 LYS A O 1
ATOM 1509 N N . PHE A 1 199 ? -6.118 -6.459 14.061 1.00 98.12 199 PHE A N 1
ATOM 1510 C CA . PHE A 1 199 ? -6.719 -5.257 13.482 1.00 98.12 199 PHE A CA 1
ATOM 1511 C C . PHE A 1 199 ? -8.164 -5.454 13.037 1.00 98.12 199 PHE A C 1
ATOM 1513 O O . PHE A 1 199 ? -8.964 -4.518 13.104 1.00 98.12 199 PHE A O 1
ATOM 1520 N N . VAL A 1 200 ? -8.510 -6.650 12.558 1.00 98.31 200 VAL A N 1
ATOM 1521 C CA . VAL A 1 200 ? -9.780 -6.926 11.884 1.00 98.31 200 VAL A CA 1
ATOM 1522 C C . VAL A 1 200 ? -10.323 -8.320 12.205 1.00 98.31 200 VAL A C 1
ATOM 1524 O O . VAL A 1 200 ? -9.587 -9.273 12.451 1.00 98.31 200 VAL A O 1
ATOM 1527 N N . TYR A 1 201 ? -11.646 -8.453 12.183 1.00 98.06 201 TYR A N 1
ATOM 1528 C CA . TYR A 1 201 ? -12.326 -9.731 11.994 1.00 98.06 201 TYR A CA 1
ATOM 1529 C C . TYR A 1 201 ? -12.530 -9.954 10.492 1.00 98.06 201 TYR A C 1
ATOM 1531 O O . TYR A 1 201 ? -13.197 -9.145 9.840 1.00 98.06 201 TYR A O 1
ATOM 1539 N N . LEU A 1 202 ? -11.965 -11.037 9.952 1.00 96.94 202 LEU A N 1
ATOM 1540 C CA . LEU A 1 202 ? -12.091 -11.399 8.540 1.00 96.94 202 LEU A CA 1
ATOM 1541 C C . LEU A 1 202 ? -13.219 -12.408 8.319 1.00 96.94 202 LEU A C 1
ATOM 1543 O O . LEU A 1 202 ? -13.296 -13.439 8.984 1.00 96.94 202 LEU A O 1
ATOM 1547 N N . VAL A 1 203 ? -14.067 -12.117 7.336 1.00 95.94 203 VAL A N 1
ATOM 1548 C CA . VAL A 1 203 ? -15.077 -13.032 6.803 1.00 95.94 203 VAL A CA 1
ATOM 1549 C C . VAL A 1 203 ? -14.735 -13.304 5.345 1.00 95.94 203 VAL A C 1
ATOM 1551 O O . VAL A 1 203 ? -14.758 -12.391 4.522 1.00 95.94 203 VAL A O 1
ATOM 1554 N N . TRP A 1 204 ? -14.412 -14.556 5.035 1.00 94.44 204 TRP A N 1
ATOM 1555 C CA . TRP A 1 204 ? -14.032 -14.998 3.695 1.00 94.44 204 TRP A CA 1
ATOM 1556 C C . TRP A 1 204 ? -15.262 -15.440 2.902 1.00 94.44 204 TRP A C 1
ATOM 1558 O O . TRP A 1 204 ? -16.056 -16.243 3.389 1.00 94.44 204 TRP A O 1
ATOM 1568 N N . TYR A 1 205 ? -15.405 -14.940 1.676 1.00 90.44 205 TYR A N 1
ATOM 1569 C CA . TYR A 1 205 ? -16.479 -15.325 0.750 1.00 90.44 205 TYR A CA 1
ATOM 1570 C C . TYR A 1 205 ? -16.040 -16.398 -0.243 1.00 90.44 205 TYR A C 1
ATOM 1572 O O . TYR A 1 205 ? -16.851 -17.199 -0.697 1.00 90.44 205 TYR A O 1
ATOM 1580 N N . VAL A 1 206 ? -14.748 -16.421 -0.565 1.00 81.06 206 VAL A N 1
ATOM 1581 C CA . VAL A 1 206 ? -14.123 -17.414 -1.437 1.00 81.06 206 VAL A CA 1
ATOM 1582 C C . VAL A 1 206 ? -12.874 -17.916 -0.725 1.00 81.06 206 VAL A C 1
ATOM 1584 O O . VAL A 1 206 ? -12.109 -17.116 -0.186 1.00 81.06 206 VAL A O 1
ATOM 1587 N N . ARG A 1 207 ? -12.683 -19.237 -0.686 1.00 67.06 207 ARG A N 1
ATOM 1588 C CA . ARG A 1 207 ? -11.449 -1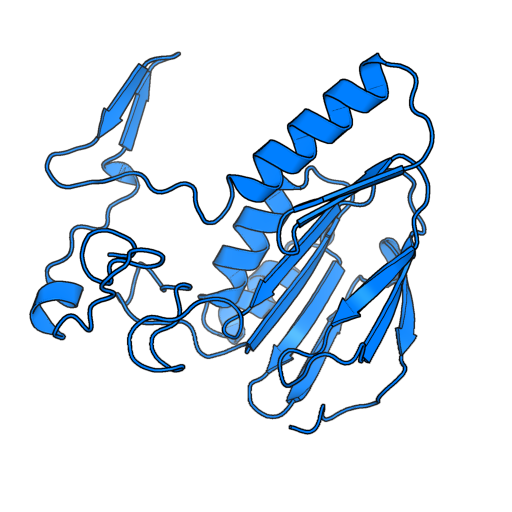9.848 -0.179 1.00 67.06 207 ARG A CA 1
ATOM 1589 C C . ARG A 1 207 ? -10.484 -20.149 -1.317 1.00 67.06 207 ARG A C 1
ATOM 1591 O O . ARG A 1 207 ? -10.891 -20.311 -2.464 1.00 67.06 207 ARG A O 1
ATOM 1598 N N . GLU A 1 208 ? -9.212 -20.211 -0.953 1.00 69.75 208 GLU A N 1
ATOM 1599 C CA . GLU A 1 208 ? -8.087 -20.411 -1.855 1.00 69.75 208 GLU A CA 1
ATOM 1600 C C . GLU A 1 208 ? -8.144 -21.678 -2.719 1.00 69.75 208 GLU A C 1
ATOM 1602 O O . GLU A 1 208 ? -8.644 -22.711 -2.264 1.00 69.75 208 GLU A O 1
ATOM 1607 N N . PRO A 1 209 ? -7.534 -21.632 -3.921 1.00 77.38 209 PRO A N 1
ATOM 1608 C CA . PRO A 1 209 ? -6.977 -20.438 -4.569 1.00 77.38 209 PRO A CA 1
ATOM 1609 C C . PRO A 1 209 ? -8.081 -19.542 -5.156 1.00 77.38 209 PRO A C 1
ATOM 1611 O O . PRO A 1 209 ? -9.116 -20.029 -5.618 1.00 77.38 209 PRO A O 1
ATOM 1614 N N . LEU A 1 210 ? -7.853 -18.225 -5.171 1.00 82.31 210 LEU A N 1
ATOM 1615 C CA . LEU A 1 210 ? -8.720 -17.288 -5.885 1.00 82.31 210 LEU A CA 1
ATOM 1616 C C . LEU A 1 210 ? -8.653 -17.580 -7.386 1.00 82.31 210 LEU A C 1
ATOM 1618 O O . LEU A 1 210 ? -7.599 -17.480 -8.011 1.00 82.31 210 LEU A O 1
ATOM 1622 N N . LYS A 1 211 ? -9.791 -17.962 -7.964 1.00 76.62 211 LYS A N 1
ATOM 1623 C CA . LYS A 1 211 ? -9.888 -18.271 -9.392 1.00 76.62 211 LYS A CA 1
ATOM 1624 C C . LYS A 1 211 ? -10.015 -16.985 -10.210 1.00 76.62 211 LYS A C 1
ATOM 1626 O O . LYS A 1 211 ? -10.679 -16.046 -9.775 1.00 76.62 211 LYS A O 1
ATOM 1631 N N . ARG A 1 212 ? -9.378 -16.985 -11.384 1.00 63.72 212 ARG A N 1
ATOM 1632 C CA . ARG A 1 212 ? -9.616 -16.000 -12.447 1.00 63.72 212 ARG A CA 1
ATOM 1633 C C . ARG A 1 212 ? -10.987 -16.182 -13.082 1.00 63.72 212 ARG A C 1
ATOM 1635 O O . ARG A 1 212 ? -11.498 -17.326 -13.044 1.00 63.72 212 ARG A O 1
#

Radius of gyration: 17.83 Å; chains: 1; bounding box: 38×44×41 Å

Sequence (212 aa):
ITKLLYHFGEAHPASPDKKALQNAKRNIEGIHIDGTSIRSDKGIVIDLGGMGKGYAVDKAAVFLHEHNVSRGIVALSGDIRCIGECTIGIQSPFDERMFAKAKSKITNLSVSTSGTYRRYATKKSEHHLIDPKRATQGNAFVSVTLFTDANNTTADAYATAVSVMPKAKALAFLKEHSEIGYILVEPDGKIIESNCEKFVYLVWYVREPLKR

Secondary structure (DSSP, 8-state):
-IIIII-TTSSS-----HHHHHHS---GGGEEEETTEEEE-TT-----TTTHHHHHHHHHHHHHHHTT--SEEEEETTEEEEESS-EEEEE-SSSSSEEEEEEESSTT-EEEEEETTS-BSSSTTSBS-EETTTTEE--S-SEEEEEESS-HHHHHHHHHHHHHS-HHHHHHHHHH-TT-EEEEE-TTS-EEEESHHHHEEEEESSPSSPP-

pLDDT: mean 93.04, std 5.98, range [63.72, 98.69]

Foldseek 3Di:
DQCPAQVWPDPAGHDHDPVCLVPQDDDPVQWDDDPPDIDGDPRDDDDLPLQVQLVVQLVVLVVCVVVVNQFDWRDDPQWIWTRFWDKDFDADLVDRDTFKIWTWPDTTKIKHKDFLNPIAGPDSLRGSLADSVNSHHQQFFRMKMKIASDGSSVNSNLNSVLSRDDVVVSVVVVVVPLRIWIWTAHPQQDIDTDNSVVTTDMDGPDDPRDDD